Protein AF-A0A183AJS2-F1 (afdb_monomer)

pLDDT: mean 78.33, std 13.83, range [31.58, 95.94]

Secondary structure (DSSP, 8-state):
--EEE-TTT--EEEPPPTT--S-----HHHHHHTHHHHHHHHHHHHHT-THHHHHHHHHHHHHHHS-TT--SSTTPPPHHHHTSBPBSSPPPPS------------TT---GGGGGSPBPBHHHHHHTSHHHHHHHHHHHHHHHHTT-TTHHHHHHTTSPPBT---SBSSHHHHHHHHHHHHHHHHH---HHHHHHHHHHHHHHHHSPBTTS-PPPHHHHHHHHHHHHHHHHHS-TT-HHHHHHTTPPPHHHHHHHHHHHS---HHHHHHHHHHHHHHHHT--SHHHHHHHHHHHHHHHHTSS----TT-THHHHHHHHHHHH----SS----SSS-HHHHHHHHHHHHHHH-TTGGG-

Solvent-accessible surface area (backbone atoms only — not comparable to full-atom values): 21241 Å² total; per-residue (Å²): 106,36,66,46,74,38,78,92,74,61,46,37,17,51,47,74,55,96,85,61,92,70,90,65,88,81,43,60,65,61,50,39,51,40,46,56,59,29,31,53,59,45,43,59,64,37,76,76,36,70,69,48,49,59,49,52,52,52,52,53,49,47,47,66,67,64,48,87,85,60,63,95,46,90,84,60,88,54,54,66,42,33,64,39,59,36,34,60,50,81,81,78,75,89,86,65,97,69,94,69,97,67,95,68,83,72,90,81,69,76,52,70,53,60,85,78,37,51,42,43,20,58,50,40,45,49,40,51,23,81,88,38,23,64,63,48,50,50,49,45,54,51,42,39,69,68,65,40,97,53,32,61,58,50,56,55,51,66,54,84,30,47,46,57,75,41,80,35,82,37,70,67,59,46,54,52,52,54,50,51,48,56,54,45,44,77,69,44,84,52,40,65,54,37,41,49,54,41,64,44,49,40,55,53,65,68,46,41,20,70,78,74,55,54,69,48,51,69,60,46,46,56,55,49,52,53,52,51,53,49,60,73,68,58,81,65,74,58,56,69,65,28,61,76,65,74,46,57,51,68,70,60,41,47,55,52,37,66,59,61,47,80,66,42,74,68,56,54,66,46,48,56,56,57,56,55,53,51,50,77,60,33,83,45,70,70,49,34,61,62,46,46,56,54,48,49,44,45,49,61,70,63,36,76,88,72,52,89,87,40,83,58,46,63,53,51,52,52,48,46,71,70,70,68,67,79,74,92,59,94,71,94,61,101,62,78,54,62,68,59,55,48,52,49,51,50,51,53,30,40,70,78,35,66,72,70,75,80,120

Radius of gyration: 24.25 Å; Cα contacts (8 Å, |Δi|>4): 402; chains: 1; bounding box: 69×41×69 Å

Foldseek 3Di:
DQWDADLLPLAIARHDDPPDPDDDPDDLQNSLLCLVVVLVVVLVVCVVDVVVLVVVLVVLLCLQPVPPPDPVDNRDHGNVNQLAFHHHDDDDHPDDDDDDPDPDPDPPPPSPCVVVFTRAGNLLSQCQRPSNVVSLLVSLLVCLLVVGPCNLSSLCSLADGRNRQANAQDLVRLLVSLVSLLVSLVRDPAQVSNLSSLVSNQRSLQGAHPVSDRDDLVSVVVSLVSLLVVLVPDAQDCVVVCVVVVGDDNNLSSLVSSLSHDHDPVCLLCVLVSLLVSLVRHPDPQSLLVSVLSSLCSPLPSGDDDDLVDPSLVVSVVSCVVSVDDDPDFDDDPDDTSVVSSVVSVVVSCVVCVSNVPD

Sequence (359 aa):
MGVAWCSSTGHFYFDSLPTNPYTEQTTPWTVAHSSRQRCKLVESLIVQNEDRCTAVVRELRNLATTGDENPLIPGSATFADLLVPLLTSKPKPIDGPNNDNDLGTLESSDDVLILFGSPATVFQLLLSISSLRALLTDLILELVATSSSYSIQLLEQFKQPVGLTTMFNGQKAFAETAARLIELFQVVSEPSTQASILCILPDLASSPCTTNCALTDADRSILILKLIDLLNTIPTGTIDTVQQQQQSDPIACLIECLTSFSVDRDLALRLPDILFQLLDRCYTPDAYYAYLPLIARSVLIHGPAVSRQSTELPKLIRRLRTYFKFPQTPIKSSGDPVESTLVELLRVAFQFNRQLMNE

Structure (mmCIF, N/CA/C/O backbone):
data_AF-A0A183AJS2-F1
#
_entry.id   AF-A0A183AJS2-F1
#
loop_
_atom_site.group_PDB
_atom_site.id
_atom_site.type_symbol
_atom_site.label_atom_id
_atom_site.label_alt_id
_atom_site.label_comp_id
_atom_site.label_asym_id
_atom_site.label_entity_id
_atom_site.label_seq_id
_atom_site.pdbx_PDB_ins_code
_atom_site.Cartn_x
_atom_site.Cartn_y
_atom_site.Cartn_z
_atom_site.occupancy
_atom_site.B_iso_or_equiv
_atom_site.auth_seq_id
_atom_site.auth_comp_id
_atom_site.auth_asym_id
_atom_site.auth_atom_id
_atom_site.pdbx_PDB_model_num
ATOM 1 N N . MET A 1 1 ? 16.152 4.568 -23.821 1.00 70.25 1 MET A N 1
ATOM 2 C CA . MET A 1 1 ? 15.480 5.220 -22.672 1.00 70.25 1 MET A CA 1
ATOM 3 C C . MET A 1 1 ? 16.102 6.577 -22.306 1.00 70.25 1 MET A C 1
ATOM 5 O O . MET A 1 1 ? 15.412 7.398 -21.713 1.00 70.25 1 MET A O 1
ATOM 9 N N . GLY A 1 2 ? 17.369 6.852 -22.667 1.00 76.19 2 GLY A N 1
ATOM 10 C CA . GLY A 1 2 ? 18.066 8.078 -22.242 1.00 76.19 2 GLY A CA 1
ATOM 11 C C . GLY A 1 2 ? 18.314 8.095 -20.730 1.00 76.19 2 GLY A C 1
ATOM 12 O O . GLY A 1 2 ? 18.184 9.120 -20.084 1.00 76.19 2 GLY A O 1
ATOM 13 N N . VAL A 1 3 ? 18.563 6.926 -20.152 1.00 83.31 3 VAL A N 1
ATOM 14 C CA . VAL A 1 3 ? 18.966 6.763 -18.757 1.00 83.31 3 VAL A CA 1
ATOM 15 C C . VAL A 1 3 ? 20.381 6.212 -18.806 1.00 83.31 3 VAL A C 1
ATOM 17 O O . VAL A 1 3 ? 20.643 5.304 -19.600 1.00 83.31 3 VAL A O 1
ATOM 20 N N . ALA A 1 4 ? 21.272 6.778 -18.005 1.00 84.38 4 ALA A N 1
ATOM 21 C CA . ALA A 1 4 ? 22.663 6.367 -17.916 1.00 84.38 4 ALA A CA 1
ATOM 22 C C . ALA A 1 4 ? 23.001 6.005 -16.469 1.00 84.38 4 ALA A C 1
ATOM 24 O O . ALA A 1 4 ? 22.384 6.510 -15.533 1.00 84.38 4 ALA A O 1
ATOM 25 N N . TRP A 1 5 ? 23.969 5.111 -16.297 1.00 86.38 5 TRP A N 1
ATOM 26 C CA . TRP A 1 5 ? 24.446 4.672 -14.991 1.00 86.38 5 TRP A CA 1
ATOM 27 C C . TRP A 1 5 ? 25.819 5.270 -14.709 1.00 86.38 5 TRP A C 1
ATOM 29 O O . TRP A 1 5 ? 26.684 5.304 -15.589 1.00 86.38 5 TRP A O 1
ATOM 39 N N . CYS A 1 6 ? 26.018 5.759 -13.491 1.00 82.62 6 CYS A N 1
ATOM 40 C CA . CYS A 1 6 ? 27.283 6.321 -13.056 1.00 82.62 6 CYS A CA 1
ATOM 41 C C . CYS A 1 6 ? 28.064 5.296 -12.229 1.00 82.62 6 CYS A C 1
ATOM 43 O O . CYS A 1 6 ? 27.761 5.076 -11.061 1.00 82.62 6 CYS A O 1
ATOM 45 N N . SER A 1 7 ? 29.123 4.729 -12.807 1.00 79.62 7 SER A N 1
ATOM 46 C CA . SER A 1 7 ? 29.935 3.699 -12.145 1.00 79.62 7 SER A CA 1
ATOM 47 C C . SER A 1 7 ? 30.637 4.155 -10.867 1.00 79.62 7 SER A C 1
ATOM 49 O O . SER A 1 7 ? 30.931 3.327 -10.014 1.00 79.62 7 SER A O 1
ATOM 51 N N . SER A 1 8 ? 30.906 5.455 -10.714 1.00 75.94 8 SER A N 1
ATOM 52 C CA . SER A 1 8 ? 31.550 5.999 -9.513 1.00 75.94 8 SER A CA 1
ATOM 53 C C . SER A 1 8 ? 30.590 6.200 -8.344 1.00 75.94 8 SER A C 1
ATOM 55 O O . SER A 1 8 ? 31.046 6.329 -7.216 1.00 75.94 8 SER A O 1
ATOM 57 N N . THR A 1 9 ? 29.281 6.272 -8.602 1.00 75.25 9 THR A N 1
ATOM 58 C CA . THR A 1 9 ? 28.271 6.521 -7.557 1.00 75.25 9 THR A CA 1
ATOM 59 C C . THR A 1 9 ? 27.243 5.402 -7.427 1.00 75.25 9 THR A C 1
ATOM 61 O O . THR A 1 9 ? 26.511 5.384 -6.450 1.00 75.25 9 THR A O 1
ATOM 64 N N . GLY A 1 10 ? 27.162 4.480 -8.390 1.00 76.81 10 GLY A N 1
ATOM 65 C CA . GLY A 1 10 ? 26.143 3.426 -8.430 1.00 76.81 10 GLY A CA 1
ATOM 66 C C . GLY A 1 10 ? 24.747 3.919 -8.829 1.00 76.81 10 GLY A C 1
ATOM 67 O O . GLY A 1 10 ? 23.832 3.116 -8.962 1.00 76.81 10 GLY A O 1
ATOM 68 N N . HIS A 1 11 ? 24.562 5.221 -9.075 1.00 82.88 11 HIS A N 1
ATOM 69 C CA . HIS A 1 11 ? 23.246 5.790 -9.357 1.00 82.88 11 HIS A CA 1
ATOM 70 C C . HIS A 1 11 ? 22.954 5.917 -10.852 1.00 82.88 11 HIS A C 1
ATOM 72 O O . HIS A 1 11 ? 23.800 6.322 -11.662 1.00 82.88 11 HIS A O 1
ATOM 78 N N . PHE A 1 12 ? 21.704 5.628 -11.209 1.00 86.56 12 PHE A N 1
ATOM 79 C CA . PHE A 1 12 ? 21.157 5.987 -12.507 1.00 86.56 12 PHE A CA 1
ATOM 80 C C . PHE A 1 12 ? 20.693 7.447 -12.523 1.00 86.56 12 PHE A C 1
ATOM 82 O O . PHE A 1 12 ? 20.177 7.975 -11.538 1.00 86.56 12 PHE A O 1
ATOM 89 N N . TYR A 1 13 ? 20.840 8.092 -13.676 1.00 84.38 13 TYR A N 1
ATOM 90 C CA . TYR A 1 13 ? 20.390 9.459 -13.901 1.00 84.38 13 TYR A CA 1
ATOM 91 C C . TYR A 1 13 ? 19.742 9.613 -15.278 1.00 84.38 13 TYR A C 1
ATOM 93 O O . TYR A 1 13 ? 19.997 8.844 -16.214 1.00 84.38 13 TYR A O 1
ATOM 101 N N . PHE A 1 14 ? 18.889 10.624 -15.412 1.00 81.81 14 PHE A N 1
ATOM 102 C CA . PHE A 1 14 ? 18.318 11.002 -16.696 1.00 81.81 14 PHE A CA 1
ATOM 103 C C . PHE A 1 14 ? 19.381 11.663 -17.579 1.00 81.81 14 PHE A C 1
ATOM 105 O O . PHE A 1 14 ? 19.910 12.726 -17.266 1.00 81.81 14 PHE A O 1
ATOM 112 N N . ASP A 1 15 ? 19.653 11.041 -18.719 1.00 81.12 15 ASP A N 1
ATOM 113 C CA . ASP A 1 15 ? 20.529 11.554 -19.767 1.00 81.12 15 ASP A CA 1
ATOM 114 C C . ASP A 1 15 ? 19.705 12.166 -20.916 1.00 81.12 15 ASP A C 1
ATOM 116 O O . ASP A 1 15 ? 18.467 12.075 -20.964 1.00 81.12 15 ASP A O 1
ATOM 120 N N . SER A 1 16 ? 20.399 12.799 -21.858 1.00 73.81 16 SER A N 1
ATOM 121 C CA . SER A 1 16 ? 19.830 13.404 -23.056 1.00 73.81 16 SER A CA 1
ATOM 122 C C . SER A 1 16 ? 18.902 12.442 -23.811 1.00 73.81 16 SER A C 1
ATOM 124 O O . SER A 1 16 ? 19.186 11.261 -24.037 1.00 73.81 16 SER A O 1
ATOM 126 N N . LEU A 1 17 ? 17.727 12.954 -24.183 1.00 70.81 17 LEU A N 1
ATOM 127 C CA . LEU A 1 17 ? 16.798 12.236 -25.044 1.00 70.81 17 LEU A CA 1
ATOM 128 C C . LEU A 1 17 ? 17.301 12.322 -26.492 1.00 70.81 17 LEU A C 1
ATOM 130 O O . LEU A 1 17 ? 17.518 13.430 -26.981 1.00 70.81 17 LEU A O 1
ATOM 134 N N . PRO A 1 18 ? 17.399 11.199 -27.224 1.00 60.84 18 PRO A N 1
ATOM 135 C CA . P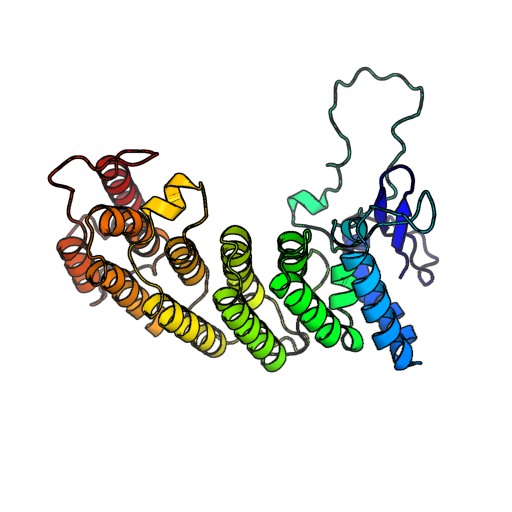RO A 1 18 ? 17.914 11.193 -28.596 1.00 60.84 18 PRO A CA 1
ATOM 136 C C . PRO A 1 18 ? 17.052 11.996 -29.586 1.00 60.84 18 PRO A C 1
ATOM 138 O O . PRO A 1 18 ? 17.491 12.287 -30.691 1.00 60.84 18 PRO A O 1
ATOM 141 N N . THR A 1 19 ? 15.823 12.356 -29.208 1.00 58.72 19 THR A N 1
ATOM 142 C CA . THR A 1 19 ? 14.857 13.068 -30.054 1.00 58.72 19 THR A CA 1
ATOM 143 C C . THR A 1 19 ? 14.826 14.583 -29.848 1.00 58.72 19 THR A C 1
ATOM 145 O O . THR A 1 19 ? 14.046 15.239 -30.532 1.00 58.72 19 THR A O 1
ATOM 148 N N . ASN A 1 20 ? 15.622 15.154 -28.934 1.00 55.25 20 ASN A N 1
ATOM 149 C CA . ASN A 1 20 ? 15.580 16.590 -28.633 1.00 55.25 20 ASN A CA 1
ATOM 150 C C . ASN A 1 20 ? 16.944 17.262 -28.906 1.00 55.25 20 ASN A C 1
ATOM 152 O O . ASN A 1 20 ? 17.790 17.306 -28.017 1.00 55.25 20 ASN A O 1
ATOM 156 N N . PRO A 1 21 ? 17.186 17.776 -30.130 1.00 47.75 21 PRO A N 1
ATOM 157 C CA . PRO A 1 21 ? 18.444 18.437 -30.488 1.00 47.75 21 PRO A CA 1
ATOM 158 C C . PRO A 1 21 ? 18.523 19.910 -30.041 1.00 47.75 21 PRO A C 1
ATOM 160 O O . PRO A 1 21 ? 19.535 20.560 -30.293 1.00 47.75 21 PRO A O 1
ATOM 163 N N . TYR A 1 22 ? 17.478 20.457 -29.406 1.00 44.91 22 TYR A N 1
ATOM 164 C CA . TYR A 1 22 ? 17.418 21.867 -29.018 1.00 44.91 22 TYR A CA 1
ATOM 165 C C . TYR A 1 22 ? 17.729 22.082 -27.534 1.00 44.91 22 TYR A C 1
ATOM 167 O O . TYR A 1 22 ? 17.102 21.511 -26.644 1.00 44.91 22 TYR A O 1
ATOM 175 N N . THR A 1 23 ? 18.710 22.952 -27.305 1.00 48.72 23 THR A N 1
ATOM 176 C CA . THR A 1 23 ? 19.157 23.510 -26.027 1.00 48.72 23 THR A CA 1
ATOM 177 C C . THR A 1 23 ? 18.104 24.453 -25.436 1.00 48.72 23 THR A C 1
ATOM 179 O O . THR A 1 23 ? 18.266 25.672 -25.470 1.00 48.72 23 THR A O 1
ATOM 182 N N . GLU A 1 24 ? 17.007 23.920 -24.908 1.00 51.06 24 GLU A N 1
ATOM 183 C CA . GLU A 1 24 ? 16.254 24.638 -23.873 1.00 51.06 24 GLU A CA 1
ATOM 184 C C . GLU A 1 24 ? 16.968 24.459 -22.527 1.00 51.06 24 GLU A C 1
ATOM 186 O O . GLU A 1 24 ? 17.633 23.447 -22.301 1.00 51.06 24 GLU A O 1
ATOM 191 N N . GLN A 1 25 ? 16.865 25.447 -21.631 1.00 56.97 25 GLN A N 1
ATOM 192 C CA . GLN A 1 25 ? 17.349 25.299 -20.257 1.00 56.97 25 GLN A CA 1
ATOM 193 C C . GLN A 1 25 ? 16.604 24.134 -19.596 1.00 56.97 25 GLN A C 1
ATOM 195 O O . GLN A 1 25 ? 15.444 24.255 -19.204 1.00 56.97 25 GLN A O 1
ATOM 200 N N . THR A 1 26 ? 17.271 22.988 -19.494 1.00 65.69 26 THR A N 1
ATOM 201 C CA . THR A 1 26 ? 16.729 21.788 -18.862 1.00 65.69 26 THR A CA 1
ATOM 202 C C . THR A 1 26 ? 16.625 22.026 -17.363 1.00 65.69 26 THR A C 1
ATOM 204 O O . THR A 1 26 ? 17.633 22.063 -16.660 1.00 65.69 26 THR A O 1
ATOM 207 N N . THR A 1 27 ? 15.404 22.200 -16.867 1.00 73.62 27 THR A N 1
ATOM 208 C CA . THR A 1 27 ? 15.124 22.224 -15.426 1.00 73.62 27 THR A CA 1
ATOM 209 C C . THR A 1 27 ? 14.923 20.795 -14.908 1.00 73.62 27 THR A C 1
ATOM 211 O O . THR A 1 27 ? 14.443 19.945 -15.670 1.00 73.62 27 THR A O 1
ATOM 214 N N . PRO A 1 28 ? 15.190 20.510 -13.620 1.00 71.06 28 PRO A N 1
ATOM 215 C CA . PRO A 1 28 ? 14.925 19.194 -13.023 1.00 71.06 28 PRO A CA 1
ATOM 216 C C . PRO A 1 28 ? 13.492 18.698 -13.278 1.00 71.06 28 PRO A C 1
ATOM 218 O O . PRO A 1 28 ? 13.276 17.545 -13.646 1.00 71.06 28 PRO A O 1
ATOM 221 N N . TRP A 1 29 ? 12.512 19.606 -13.223 1.00 72.62 29 TRP A N 1
ATOM 222 C CA . TRP A 1 29 ? 11.112 19.329 -13.551 1.00 72.62 29 TRP A CA 1
ATOM 223 C C . TRP A 1 29 ? 10.910 18.875 -14.995 1.00 72.62 29 TRP A C 1
ATOM 225 O O . TRP A 1 29 ? 10.273 17.851 -15.234 1.00 72.62 29 TRP A O 1
ATOM 235 N N . THR A 1 30 ? 11.468 19.595 -15.974 1.00 76.44 30 THR A N 1
ATOM 236 C CA . THR A 1 30 ? 11.369 19.184 -17.388 1.00 76.44 30 THR A CA 1
ATOM 237 C C . THR A 1 30 ? 12.002 17.814 -17.629 1.00 76.44 30 THR A C 1
ATOM 239 O O . THR A 1 30 ? 11.477 17.018 -18.410 1.00 76.44 30 THR A O 1
ATOM 242 N N . VAL A 1 31 ? 13.078 17.497 -16.904 1.00 73.88 31 VAL A N 1
ATOM 243 C CA . VAL A 1 31 ? 13.749 16.199 -16.974 1.00 73.88 31 VAL A CA 1
ATOM 244 C C . VAL A 1 31 ? 12.869 15.096 -16.379 1.00 73.88 31 VAL A C 1
ATOM 246 O O . VAL A 1 31 ? 12.615 14.107 -17.067 1.00 73.88 31 VAL A O 1
ATOM 249 N N . ALA A 1 32 ? 12.307 15.266 -15.182 1.00 70.56 32 ALA A N 1
ATOM 250 C CA . ALA A 1 32 ? 11.413 14.266 -14.591 1.00 70.56 32 ALA A CA 1
ATOM 251 C C . ALA A 1 32 ? 10.116 14.070 -15.394 1.00 70.56 32 ALA A C 1
ATOM 253 O O . ALA A 1 32 ? 9.685 12.937 -15.622 1.00 70.56 32 ALA A O 1
ATOM 254 N N . HIS A 1 33 ? 9.524 15.145 -15.924 1.00 74.75 33 HIS A N 1
ATOM 255 C CA . HIS A 1 33 ? 8.327 15.062 -16.769 1.00 74.75 33 HIS A CA 1
ATOM 256 C C . HIS A 1 33 ? 8.583 14.414 -18.141 1.00 74.75 33 HIS A C 1
ATOM 258 O O . HIS A 1 33 ? 7.639 13.972 -18.804 1.00 74.75 33 HIS A O 1
ATOM 264 N N . SER A 1 34 ? 9.847 14.267 -18.554 1.00 79.19 34 SER A N 1
ATOM 265 C CA . SER A 1 34 ? 10.209 13.526 -19.768 1.00 79.19 34 SER A CA 1
ATOM 266 C C . SER A 1 34 ? 10.043 12.002 -19.633 1.00 79.19 34 SER A C 1
ATOM 268 O O . SER A 1 34 ? 10.025 11.292 -20.643 1.00 79.19 34 SER A O 1
ATOM 270 N N . SER A 1 35 ? 9.842 11.484 -18.414 1.00 79.69 35 SER A N 1
ATOM 271 C CA . SER A 1 35 ? 9.659 10.054 -18.113 1.00 79.69 35 SER A CA 1
ATOM 272 C C . SER A 1 35 ? 8.624 9.376 -19.012 1.00 79.69 35 SER A C 1
ATOM 274 O O . SER A 1 35 ? 8.886 8.322 -19.587 1.00 79.69 35 SER A O 1
ATOM 276 N N . ARG A 1 36 ? 7.479 10.027 -19.258 1.00 79.50 36 ARG A N 1
ATOM 277 C CA . ARG A 1 36 ? 6.433 9.484 -20.140 1.00 79.50 36 ARG A CA 1
ATOM 278 C C . ARG A 1 36 ? 6.906 9.301 -21.586 1.00 79.50 36 ARG A C 1
ATOM 280 O O . ARG A 1 36 ? 6.541 8.320 -22.231 1.00 79.50 36 ARG A O 1
ATOM 287 N N . GLN A 1 37 ? 7.693 10.238 -22.114 1.00 80.75 37 GLN A N 1
ATOM 288 C CA . GLN A 1 37 ? 8.255 10.123 -23.465 1.00 80.75 37 GLN A CA 1
ATOM 289 C C . GLN A 1 37 ? 9.272 8.980 -23.529 1.00 80.75 37 GLN A C 1
ATOM 291 O O . GLN A 1 37 ? 9.270 8.202 -24.482 1.00 80.75 37 GLN A O 1
ATOM 296 N N . ARG A 1 38 ? 10.086 8.824 -22.478 1.00 83.81 38 ARG A N 1
ATOM 297 C CA . ARG A 1 38 ? 11.061 7.734 -22.350 1.00 83.81 38 ARG A CA 1
ATOM 298 C C . ARG A 1 38 ? 10.384 6.365 -22.322 1.00 83.81 38 ARG A C 1
ATOM 300 O O . ARG A 1 38 ? 10.825 5.482 -23.053 1.00 83.81 38 ARG A O 1
ATOM 307 N N . CYS A 1 39 ? 9.292 6.211 -21.567 1.00 82.12 39 CYS A N 1
ATOM 308 C CA . CYS A 1 39 ? 8.490 4.983 -21.558 1.00 82.12 39 CYS A CA 1
ATOM 309 C C . CYS A 1 39 ? 7.954 4.653 -22.958 1.00 82.12 39 CYS A C 1
ATOM 311 O O . CYS A 1 39 ? 8.135 3.531 -23.417 1.00 82.12 39 CYS A O 1
ATOM 313 N N . LYS A 1 40 ? 7.393 5.635 -23.684 1.00 82.44 40 LYS A N 1
ATOM 314 C CA . LYS A 1 40 ? 6.886 5.433 -25.058 1.00 82.44 40 LYS A CA 1
ATOM 315 C C . LYS A 1 40 ? 7.966 4.976 -26.046 1.00 82.44 40 LYS A C 1
ATOM 317 O O . LYS A 1 40 ? 7.690 4.156 -26.916 1.00 82.44 40 LYS A O 1
ATOM 322 N N . LEU A 1 41 ? 9.190 5.498 -25.924 1.00 81.50 41 LEU A N 1
ATOM 323 C CA . LEU A 1 41 ? 10.320 5.081 -26.766 1.00 81.50 41 LEU A CA 1
ATOM 324 C C . LEU A 1 41 ? 10.746 3.634 -26.501 1.00 81.50 41 LEU A C 1
ATOM 326 O O . LEU A 1 41 ? 11.203 2.951 -27.408 1.00 81.50 41 LEU A O 1
ATOM 330 N N . VAL A 1 42 ? 10.647 3.171 -25.256 1.00 81.62 42 VAL A N 1
ATOM 331 C CA . VAL A 1 42 ? 10.979 1.782 -24.915 1.00 81.62 42 VAL A CA 1
ATOM 332 C C . VAL A 1 42 ? 9.837 0.853 -25.309 1.00 81.62 42 VAL A C 1
ATOM 334 O O . VAL A 1 42 ? 10.081 -0.203 -25.882 1.00 81.62 42 VAL A O 1
ATOM 337 N N . GLU A 1 43 ? 8.596 1.279 -25.093 1.00 82.88 43 GLU A N 1
ATOM 338 C CA . GLU A 1 43 ? 7.400 0.564 -25.531 1.00 82.88 43 GLU A CA 1
ATOM 339 C C . GLU A 1 43 ? 7.428 0.288 -27.040 1.00 82.88 43 GLU A C 1
ATOM 341 O O . GLU A 1 43 ? 7.219 -0.850 -27.449 1.00 82.88 43 GLU A O 1
ATOM 346 N N . SER A 1 44 ? 7.798 1.268 -27.874 1.00 81.31 44 SER A N 1
ATOM 347 C CA . SER A 1 44 ? 7.903 1.057 -29.325 1.00 81.31 44 SER A CA 1
ATOM 348 C C . SER A 1 44 ? 8.978 0.037 -29.725 1.00 81.31 44 SER A C 1
ATOM 350 O O . SER A 1 44 ? 8.792 -0.681 -30.705 1.00 81.31 44 SER A O 1
ATOM 352 N N . LEU A 1 45 ? 10.073 -0.078 -28.967 1.00 79.38 45 LEU A N 1
ATOM 353 C CA . LEU A 1 45 ? 11.137 -1.065 -29.205 1.00 79.38 45 LEU A CA 1
ATOM 354 C C . LEU A 1 45 ? 10.761 -2.477 -28.743 1.00 79.38 45 LEU A C 1
ATOM 356 O O . LEU A 1 45 ? 11.266 -3.460 -29.293 1.00 79.38 45 LEU A O 1
ATOM 360 N N . ILE A 1 46 ? 9.923 -2.573 -27.713 1.00 79.06 46 ILE A N 1
ATOM 361 C CA . ILE A 1 46 ? 9.467 -3.839 -27.135 1.00 79.06 46 ILE A CA 1
ATOM 362 C C . ILE A 1 46 ? 8.300 -4.410 -27.942 1.00 79.06 46 ILE A C 1
ATOM 364 O O . ILE A 1 46 ? 8.318 -5.588 -28.271 1.00 79.06 46 ILE A O 1
ATOM 368 N N . VAL A 1 47 ? 7.328 -3.584 -28.341 1.00 76.56 47 VAL A N 1
ATOM 369 C CA . VAL A 1 47 ? 6.170 -4.020 -29.150 1.00 76.56 47 VAL A CA 1
ATOM 370 C C . VAL A 1 47 ? 6.596 -4.597 -30.505 1.00 76.56 47 VAL A C 1
ATOM 372 O O . VAL A 1 47 ? 5.908 -5.439 -31.068 1.00 76.56 47 VAL A O 1
ATOM 375 N N . GLN A 1 48 ? 7.760 -4.201 -31.023 1.00 73.62 48 GLN A N 1
ATOM 376 C CA . GLN A 1 48 ? 8.316 -4.764 -32.256 1.00 73.62 48 GLN A CA 1
ATOM 377 C C . GLN A 1 48 ? 8.797 -6.221 -32.116 1.00 73.62 48 GLN A C 1
ATOM 379 O O . GLN A 1 48 ? 9.098 -6.843 -33.133 1.00 73.62 48 GLN A O 1
ATOM 384 N N . ASN A 1 49 ? 8.919 -6.764 -30.897 1.00 74.62 49 ASN A N 1
ATOM 385 C CA . ASN A 1 49 ? 9.395 -8.126 -30.658 1.00 74.62 49 ASN A CA 1
ATOM 386 C C . ASN A 1 49 ? 8.913 -8.655 -29.289 1.00 74.62 49 ASN A C 1
ATOM 388 O O . ASN A 1 49 ? 9.507 -8.337 -28.258 1.00 74.62 49 ASN A O 1
ATOM 392 N N . GLU A 1 50 ? 7.861 -9.479 -29.288 1.00 70.19 50 GLU A N 1
ATOM 393 C CA . GLU A 1 50 ? 7.228 -10.013 -28.068 1.00 70.19 50 GLU A CA 1
ATOM 394 C C . GLU A 1 50 ? 8.187 -10.823 -27.174 1.00 70.19 50 GLU A C 1
ATOM 396 O O . GLU A 1 50 ? 8.091 -10.739 -25.946 1.00 70.19 50 GLU A O 1
ATOM 401 N N . ASP A 1 51 ? 9.187 -11.502 -27.751 1.00 81.94 51 ASP A N 1
ATOM 402 C CA . ASP A 1 51 ? 10.200 -12.258 -26.995 1.00 81.94 51 ASP A CA 1
ATOM 403 C C . ASP A 1 51 ? 11.073 -11.352 -26.109 1.00 81.94 51 ASP A C 1
ATOM 405 O O . ASP A 1 51 ? 11.718 -11.805 -25.160 1.00 81.94 51 ASP A O 1
ATOM 409 N N . ARG A 1 52 ? 11.095 -10.039 -26.375 1.00 83.75 52 ARG A N 1
ATOM 410 C CA . ARG A 1 52 ? 11.849 -9.087 -25.551 1.00 83.75 52 ARG A CA 1
ATOM 411 C C . ARG A 1 52 ? 11.212 -8.866 -24.187 1.00 83.75 52 ARG A C 1
ATOM 413 O O . ARG A 1 52 ? 11.952 -8.657 -23.230 1.00 83.75 52 ARG A O 1
ATOM 420 N N . CYS A 1 53 ? 9.884 -8.927 -24.068 1.00 85.31 53 CYS A N 1
ATOM 421 C CA . CYS A 1 53 ? 9.213 -8.776 -22.774 1.00 85.31 53 CYS A CA 1
ATOM 422 C C . CYS A 1 53 ? 9.649 -9.874 -21.801 1.00 85.31 53 CYS A C 1
ATOM 424 O O . CYS A 1 53 ? 10.070 -9.599 -20.678 1.00 85.31 53 CYS A O 1
ATOM 426 N N . THR A 1 54 ? 9.578 -11.124 -22.258 1.00 87.50 54 THR A N 1
ATOM 427 C CA . THR A 1 54 ? 9.928 -12.301 -21.458 1.00 87.50 54 THR A CA 1
ATOM 428 C C . THR A 1 54 ? 11.424 -12.344 -21.165 1.00 87.50 54 THR A C 1
ATOM 430 O O . THR A 1 54 ? 11.814 -12.647 -20.037 1.00 87.50 54 THR A O 1
ATOM 433 N N . ALA A 1 55 ? 12.268 -11.967 -22.132 1.00 89.50 55 ALA A N 1
ATOM 434 C CA . ALA A 1 55 ? 13.704 -11.846 -21.922 1.00 89.50 55 ALA A CA 1
ATOM 435 C C . ALA A 1 55 ? 14.038 -10.823 -20.826 1.00 89.50 55 ALA A C 1
ATOM 437 O O . ALA A 1 55 ? 14.777 -11.164 -19.909 1.00 89.50 55 ALA A O 1
ATOM 438 N N . VAL A 1 56 ? 13.459 -9.616 -20.870 1.00 90.00 56 VAL A N 1
ATOM 439 C CA . VAL A 1 56 ? 13.694 -8.570 -19.857 1.00 90.00 56 VAL A CA 1
ATOM 440 C C . VAL A 1 56 ? 13.287 -9.043 -18.462 1.00 90.00 56 VAL A C 1
ATOM 442 O O . VAL A 1 56 ? 14.063 -8.906 -17.522 1.00 90.00 56 VAL A O 1
ATOM 445 N N . VAL A 1 57 ? 12.100 -9.636 -18.321 1.00 92.62 57 VAL A N 1
ATOM 446 C CA . VAL A 1 57 ? 11.600 -10.126 -17.023 1.00 92.62 57 VAL A CA 1
ATOM 447 C C . VAL A 1 57 ? 12.491 -11.239 -16.474 1.00 92.62 57 VAL A C 1
ATOM 449 O O . VAL A 1 57 ? 12.792 -11.255 -15.284 1.00 92.62 57 VAL A O 1
ATOM 452 N N . ARG A 1 58 ? 12.966 -12.141 -17.339 1.00 91.81 58 ARG A N 1
ATOM 453 C CA . ARG A 1 58 ? 13.902 -13.204 -16.959 1.00 91.81 58 ARG A CA 1
ATOM 454 C C . ARG A 1 58 ? 15.247 -12.647 -16.494 1.00 91.81 58 ARG A C 1
ATOM 456 O O . ARG A 1 58 ? 15.749 -13.107 -15.476 1.00 91.81 58 ARG A O 1
ATOM 463 N N . GLU A 1 59 ? 15.809 -11.661 -17.191 1.00 90.06 59 GLU A N 1
ATOM 464 C CA . GLU A 1 59 ? 17.058 -11.019 -16.758 1.00 90.06 59 GLU A CA 1
ATOM 465 C C . GLU A 1 59 ? 16.882 -10.292 -15.419 1.00 90.06 59 GLU A C 1
ATOM 467 O O . GLU A 1 59 ? 17.710 -10.446 -14.528 1.00 90.06 59 GLU A O 1
ATOM 472 N N . LEU A 1 60 ? 15.772 -9.570 -15.225 1.00 92.75 60 LEU A N 1
ATOM 473 C CA . LEU A 1 60 ? 15.464 -8.924 -13.944 1.00 92.75 60 LEU A CA 1
ATOM 474 C C . LEU A 1 60 ? 15.308 -9.942 -12.810 1.00 92.75 60 LEU A C 1
ATOM 476 O O . LEU A 1 60 ? 15.822 -9.717 -11.718 1.00 92.75 60 LEU A O 1
ATOM 480 N N . ARG A 1 61 ? 14.648 -11.078 -13.068 1.00 92.81 61 ARG A N 1
ATOM 481 C CA . ARG A 1 61 ? 14.536 -12.169 -12.092 1.00 92.81 61 ARG A CA 1
ATOM 482 C C . ARG A 1 61 ? 15.906 -12.749 -11.747 1.00 92.81 61 ARG A C 1
ATOM 484 O O . ARG A 1 61 ? 16.182 -12.973 -10.572 1.00 92.81 61 ARG A O 1
ATOM 491 N N . ASN A 1 62 ? 16.761 -12.971 -12.745 1.00 89.88 62 ASN A N 1
ATOM 492 C CA . ASN A 1 62 ? 18.120 -13.457 -12.518 1.00 89.88 62 ASN A CA 1
ATOM 493 C C . ASN A 1 62 ? 18.894 -12.468 -11.641 1.00 89.88 62 ASN A C 1
ATOM 495 O O . ASN A 1 62 ? 19.374 -12.866 -10.589 1.00 89.88 62 ASN A O 1
ATOM 499 N N . LEU A 1 63 ? 18.905 -11.179 -11.998 1.00 88.38 63 LEU A N 1
ATOM 500 C CA . LEU A 1 63 ? 19.573 -10.129 -11.220 1.00 88.38 63 LEU A CA 1
ATOM 501 C C . LEU A 1 63 ? 19.079 -10.062 -9.767 1.00 88.38 63 LEU A C 1
ATOM 503 O O . LEU A 1 63 ? 19.887 -9.908 -8.856 1.00 88.38 63 LEU A O 1
ATOM 507 N N . ALA A 1 64 ? 17.772 -10.212 -9.539 1.00 89.00 64 ALA A N 1
ATOM 508 C CA . ALA A 1 64 ? 17.190 -10.193 -8.198 1.00 89.00 64 ALA A CA 1
ATOM 509 C C . ALA A 1 64 ? 17.536 -11.431 -7.351 1.00 89.00 64 ALA A C 1
ATOM 511 O O . ALA A 1 64 ? 17.492 -11.360 -6.125 1.00 89.00 64 ALA A O 1
ATOM 512 N N . THR A 1 65 ? 17.837 -12.570 -7.984 1.00 86.12 65 THR A N 1
ATOM 513 C CA . THR A 1 65 ? 18.025 -13.866 -7.303 1.00 86.12 65 THR A CA 1
ATOM 514 C C . THR A 1 65 ? 19.482 -14.286 -7.173 1.00 86.12 65 THR A C 1
ATOM 516 O O . THR A 1 65 ? 19.819 -14.989 -6.226 1.00 86.12 65 THR A O 1
ATOM 519 N N . THR A 1 66 ? 20.365 -13.857 -8.078 1.00 77.19 66 THR A N 1
ATOM 520 C CA . THR A 1 66 ? 21.790 -14.214 -8.023 1.00 77.19 66 THR A CA 1
ATOM 521 C C . THR A 1 66 ? 22.577 -13.453 -6.956 1.00 77.19 66 THR A C 1
ATOM 523 O O . THR A 1 66 ? 23.712 -13.834 -6.683 1.00 77.19 66 THR A O 1
ATOM 526 N N . GLY A 1 67 ? 21.981 -12.431 -6.329 1.00 60.09 67 GLY A N 1
ATOM 527 C CA . GLY A 1 67 ? 22.623 -11.595 -5.312 1.00 60.09 67 GLY A CA 1
ATOM 528 C C . GLY A 1 67 ? 23.821 -10.796 -5.845 1.00 60.09 67 GLY A C 1
ATOM 529 O O . GLY A 1 67 ? 24.361 -11.073 -6.916 1.00 60.09 67 GLY A O 1
ATOM 530 N N . ASP A 1 68 ? 24.285 -9.818 -5.068 1.00 57.38 68 ASP A N 1
ATOM 531 C CA . ASP A 1 68 ? 25.516 -9.055 -5.351 1.00 57.38 68 ASP A CA 1
ATOM 532 C C . ASP A 1 68 ? 26.804 -9.898 -5.197 1.00 57.38 68 ASP A C 1
ATOM 534 O O . ASP A 1 68 ? 27.915 -9.381 -5.303 1.00 57.38 68 ASP A O 1
ATOM 538 N N . GLU A 1 69 ? 26.685 -11.208 -4.943 1.00 50.72 69 GLU A N 1
ATOM 539 C CA . GLU A 1 69 ? 27.811 -12.092 -4.618 1.00 50.72 69 GLU A CA 1
ATOM 540 C C . GLU A 1 69 ? 28.732 -12.393 -5.808 1.00 50.72 69 GLU A C 1
ATOM 542 O O . GLU A 1 69 ? 29.849 -12.866 -5.617 1.00 50.72 69 GLU A O 1
ATOM 547 N N . ASN A 1 70 ? 28.309 -12.078 -7.033 1.00 47.62 70 ASN A N 1
ATOM 548 C CA . ASN A 1 70 ? 29.176 -12.040 -8.205 1.00 47.62 70 ASN A CA 1
ATOM 549 C C . ASN A 1 70 ? 28.613 -11.035 -9.213 1.00 47.62 70 ASN A C 1
ATOM 551 O O . ASN A 1 70 ? 27.792 -11.426 -10.050 1.00 47.62 70 ASN A O 1
ATOM 555 N N . PRO A 1 71 ? 29.042 -9.758 -9.205 1.00 53.84 71 PRO A N 1
ATOM 556 C CA . PRO A 1 71 ? 28.805 -8.921 -10.366 1.00 53.84 71 PRO A CA 1
ATOM 557 C C . PRO A 1 71 ? 29.467 -9.636 -11.548 1.00 53.84 71 PRO A C 1
ATOM 559 O O . PRO A 1 71 ? 30.691 -9.753 -11.608 1.00 53.84 71 PRO A O 1
ATOM 562 N N . LEU A 1 72 ? 28.654 -10.157 -12.476 1.00 51.06 72 LEU A N 1
ATOM 563 C CA . LEU A 1 72 ? 29.112 -10.839 -13.697 1.00 51.06 72 LEU A CA 1
ATOM 564 C C . LEU A 1 72 ? 30.159 -9.998 -14.452 1.00 51.06 72 LEU A C 1
ATOM 566 O O . LEU A 1 72 ? 30.939 -10.535 -15.238 1.00 51.06 72 LEU A O 1
ATOM 570 N N . ILE A 1 73 ? 30.176 -8.683 -14.198 1.00 57.00 73 ILE A N 1
ATOM 571 C CA . ILE A 1 73 ? 31.141 -7.710 -14.687 1.00 57.00 73 ILE A CA 1
ATOM 572 C C . ILE A 1 73 ? 31.465 -6.728 -13.537 1.00 57.00 73 ILE A C 1
ATOM 574 O O . ILE A 1 73 ? 30.563 -6.042 -13.060 1.00 57.00 73 ILE A O 1
ATOM 578 N N . PRO A 1 74 ? 32.728 -6.594 -13.090 1.00 57.06 74 PRO A N 1
ATOM 579 C CA . PRO A 1 74 ? 33.117 -5.549 -12.144 1.00 57.06 74 PRO A CA 1
ATOM 580 C C . PRO A 1 74 ? 32.731 -4.167 -12.688 1.00 57.06 74 PRO A C 1
ATOM 582 O O . PRO A 1 74 ? 33.135 -3.801 -13.792 1.00 57.06 74 PRO A O 1
ATOM 585 N N . GLY A 1 75 ? 31.943 -3.406 -11.926 1.00 65.06 75 GLY A N 1
ATOM 586 C CA . GLY A 1 75 ? 31.415 -2.117 -12.378 1.00 65.06 75 GLY A CA 1
ATOM 587 C C . GLY A 1 75 ? 30.188 -2.223 -13.292 1.00 65.06 75 GLY A C 1
ATOM 588 O O . GLY A 1 75 ? 30.045 -1.397 -14.187 1.00 65.06 75 GLY A O 1
ATOM 589 N N . SER A 1 76 ? 29.316 -3.216 -13.097 1.00 72.12 76 SER A N 1
ATOM 590 C CA . SER A 1 76 ? 27.953 -3.224 -13.647 1.00 72.12 76 SER A CA 1
ATOM 591 C C . SER A 1 76 ? 26.918 -2.796 -12.608 1.00 72.12 76 SER A C 1
ATOM 593 O O . SER A 1 76 ? 27.124 -3.004 -11.415 1.00 72.12 76 SER A O 1
ATOM 595 N N . ALA A 1 77 ? 25.785 -2.271 -13.077 1.00 77.12 77 ALA A N 1
ATOM 596 C CA . ALA A 1 77 ? 24.645 -1.967 -12.220 1.00 77.12 77 ALA A CA 1
ATOM 597 C C . ALA A 1 77 ? 24.067 -3.236 -11.568 1.00 77.12 77 ALA A C 1
ATOM 599 O O . ALA A 1 77 ? 23.992 -4.291 -12.206 1.00 77.12 77 ALA A O 1
ATOM 600 N N . THR A 1 78 ? 23.639 -3.107 -10.318 1.00 85.44 78 THR A N 1
ATOM 601 C CA . THR A 1 78 ? 22.996 -4.166 -9.530 1.00 85.44 78 THR A CA 1
ATOM 602 C C . THR A 1 78 ? 21.474 -4.119 -9.670 1.00 85.44 78 THR A C 1
ATOM 604 O O . THR A 1 78 ? 20.906 -3.176 -10.233 1.00 85.44 78 THR A O 1
ATOM 607 N N . PHE A 1 79 ? 20.775 -5.128 -9.136 1.00 89.38 79 PHE A N 1
ATOM 608 C CA . PHE A 1 79 ? 19.315 -5.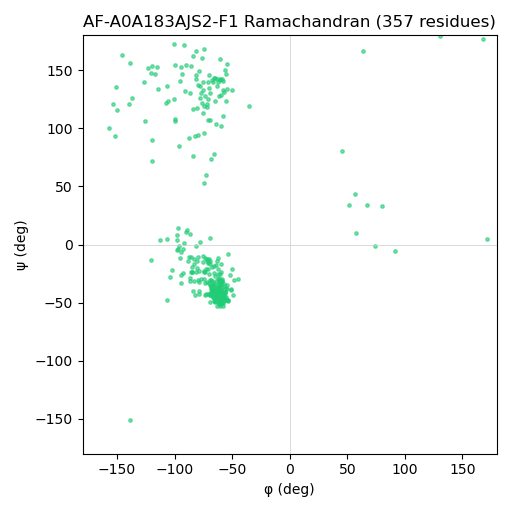060 -9.040 1.00 89.38 79 PHE A CA 1
ATOM 609 C C . PHE A 1 79 ? 18.859 -3.929 -8.107 1.00 89.38 79 PHE A C 1
ATOM 611 O O . PHE A 1 79 ? 17.868 -3.263 -8.399 1.00 89.38 79 PHE A O 1
ATOM 618 N N . ALA A 1 80 ? 19.607 -3.667 -7.029 1.00 88.38 80 ALA A N 1
ATOM 619 C CA . ALA A 1 80 ? 19.311 -2.592 -6.087 1.00 88.38 80 ALA A CA 1
ATOM 620 C C . ALA A 1 80 ? 19.328 -1.218 -6.771 1.00 88.38 80 ALA A C 1
ATOM 622 O O . ALA A 1 80 ? 18.414 -0.422 -6.559 1.00 88.38 80 ALA A O 1
ATOM 623 N N . ASP A 1 81 ? 20.298 -0.976 -7.659 1.00 87.75 81 ASP A N 1
ATOM 624 C CA . ASP A 1 81 ? 20.436 0.293 -8.386 1.00 87.75 81 ASP A CA 1
ATOM 625 C C . ASP A 1 81 ? 19.181 0.627 -9.213 1.00 87.75 81 ASP A C 1
ATOM 627 O O . ASP A 1 81 ? 18.843 1.796 -9.402 1.00 87.75 81 ASP A O 1
ATOM 631 N N . LEU A 1 82 ? 18.452 -0.391 -9.690 1.00 91.00 82 LEU A N 1
ATOM 632 C CA . LEU A 1 82 ? 17.219 -0.218 -10.469 1.00 91.00 82 LEU A CA 1
ATOM 633 C C . LEU A 1 82 ? 16.024 0.247 -9.624 1.00 91.00 82 LEU A C 1
ATOM 635 O O . LEU A 1 82 ? 15.063 0.779 -10.189 1.00 91.00 82 LEU A O 1
ATOM 639 N N . LEU A 1 83 ? 16.076 0.027 -8.308 1.00 91.31 83 LEU A N 1
ATOM 640 C CA . LEU A 1 83 ? 15.005 0.314 -7.348 1.00 91.31 83 LEU A CA 1
ATOM 641 C C . LEU A 1 83 ? 15.185 1.664 -6.637 1.00 91.31 83 LEU A C 1
ATOM 643 O O . LEU A 1 83 ? 14.317 2.063 -5.861 1.00 91.31 83 LEU A O 1
ATOM 647 N N . VAL A 1 84 ? 16.291 2.365 -6.900 1.00 87.88 84 VAL A N 1
ATOM 648 C CA . VAL A 1 84 ? 16.607 3.680 -6.328 1.00 87.88 84 VAL A CA 1
ATOM 649 C C . VAL A 1 84 ? 16.121 4.799 -7.267 1.00 87.88 84 VAL A C 1
ATOM 651 O O . VAL A 1 84 ? 16.123 4.615 -8.491 1.00 87.88 84 VAL A O 1
ATOM 654 N N . PRO A 1 85 ? 15.681 5.958 -6.736 1.00 87.56 85 PRO A N 1
ATOM 655 C CA . PRO A 1 85 ? 15.213 7.075 -7.556 1.00 87.56 85 PRO A CA 1
ATOM 656 C C . PRO A 1 85 ? 16.273 7.576 -8.540 1.00 87.56 85 PRO A C 1
ATOM 658 O O . PRO A 1 85 ? 17.457 7.665 -8.209 1.00 87.56 85 PRO A O 1
ATOM 661 N N . LEU A 1 86 ? 15.836 7.928 -9.751 1.00 86.25 86 LEU A N 1
ATOM 662 C CA . LEU A 1 86 ? 16.705 8.510 -10.770 1.00 86.25 86 LEU A CA 1
ATOM 663 C C . LEU A 1 86 ? 17.120 9.929 -10.398 1.00 86.25 86 LEU A C 1
ATOM 665 O O . LEU A 1 86 ? 16.275 10.764 -10.082 1.00 86.25 86 LEU A O 1
ATOM 669 N N . LEU A 1 87 ? 18.406 10.230 -10.564 1.00 82.62 87 LEU A N 1
ATOM 670 C CA . LEU A 1 87 ? 18.890 11.602 -10.475 1.00 82.62 87 LEU A CA 1
ATOM 671 C C . LEU A 1 87 ? 18.506 12.382 -11.739 1.00 82.62 87 LEU A C 1
ATOM 673 O O . LEU A 1 87 ? 18.603 11.886 -12.867 1.00 82.62 87 LEU A O 1
ATOM 677 N N . THR A 1 88 ? 18.107 13.637 -11.577 1.00 76.56 88 THR A N 1
ATOM 678 C CA . THR A 1 88 ? 17.803 14.542 -12.698 1.00 76.56 88 THR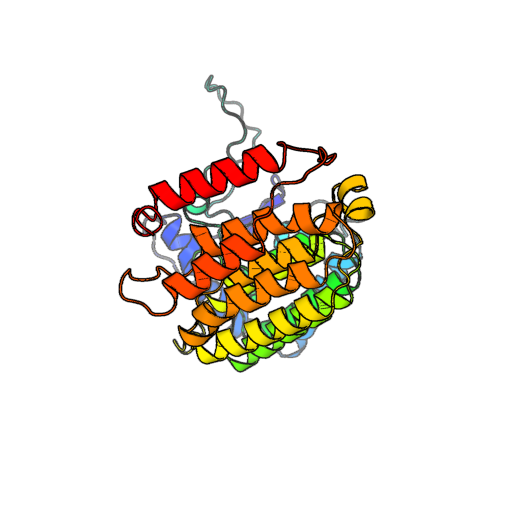 A CA 1
ATOM 679 C C . THR A 1 88 ? 19.041 15.037 -13.440 1.00 76.56 88 THR A C 1
ATOM 681 O O . THR A 1 88 ? 18.918 15.592 -14.533 1.00 76.56 88 THR A O 1
ATOM 684 N N . SER A 1 89 ? 20.235 14.823 -12.887 1.00 76.56 89 SER A N 1
ATOM 685 C CA . SER A 1 89 ? 21.503 15.184 -13.514 1.00 76.56 89 SER A CA 1
ATOM 686 C C . SER A 1 89 ? 22.609 14.185 -13.180 1.00 76.56 89 SER A C 1
ATOM 688 O O . SER A 1 89 ? 22.490 13.380 -12.255 1.00 76.56 89 SER A O 1
ATOM 690 N N . LYS A 1 90 ? 23.691 14.216 -13.965 1.00 81.69 90 LYS A N 1
ATOM 691 C CA . LYS A 1 90 ? 24.846 13.348 -13.743 1.00 81.69 90 LYS A CA 1
ATOM 692 C C . LYS A 1 90 ? 25.509 13.703 -12.402 1.00 81.69 90 LYS A C 1
ATOM 694 O O . LYS A 1 90 ? 25.939 14.850 -12.252 1.00 81.69 90 LYS A O 1
ATOM 699 N N . PRO A 1 91 ? 25.664 12.745 -11.474 1.00 76.56 91 PRO A N 1
ATOM 700 C CA . PRO A 1 91 ? 26.324 13.010 -10.204 1.00 76.56 91 PRO A CA 1
ATOM 701 C C . PRO A 1 91 ? 27.811 13.311 -10.429 1.00 76.56 91 PRO A C 1
ATOM 703 O O . PRO A 1 91 ? 28.470 12.694 -11.277 1.00 76.56 91 PRO A O 1
ATOM 706 N N . LYS A 1 92 ? 28.340 14.290 -9.689 1.00 73.19 92 LYS A N 1
ATOM 707 C CA . LYS A 1 92 ? 29.764 14.641 -9.737 1.00 73.19 92 LYS A CA 1
ATOM 708 C C . LYS A 1 92 ? 30.561 13.647 -8.879 1.00 73.19 92 LYS A C 1
ATOM 710 O O . LYS A 1 92 ? 30.112 13.309 -7.787 1.00 73.19 92 LYS A O 1
ATOM 715 N N . PRO A 1 93 ? 31.722 13.161 -9.348 1.00 62.25 93 PRO A N 1
ATOM 716 C CA . PRO A 1 93 ? 32.591 12.328 -8.527 1.00 62.25 93 PRO A CA 1
ATOM 717 C C . PRO A 1 93 ? 33.158 13.141 -7.355 1.00 62.25 93 PRO A C 1
ATOM 719 O O . PRO A 1 93 ? 33.475 14.318 -7.515 1.00 62.25 93 PRO A O 1
ATOM 722 N N . ILE A 1 94 ? 33.294 12.492 -6.196 1.00 59.69 94 ILE A N 1
ATOM 723 C CA . ILE A 1 94 ? 33.767 13.096 -4.936 1.00 59.69 94 ILE A CA 1
ATOM 724 C C . ILE A 1 94 ? 35.265 13.463 -5.004 1.00 59.69 94 ILE A C 1
ATOM 726 O O . ILE A 1 94 ? 35.738 14.308 -4.249 1.00 59.69 94 ILE A O 1
ATOM 730 N N . ASP A 1 95 ? 36.006 12.915 -5.967 1.00 49.81 95 ASP A N 1
ATOM 731 C CA . ASP A 1 95 ? 37.446 13.126 -6.087 1.00 49.81 95 ASP A CA 1
ATOM 732 C C . ASP A 1 95 ? 37.782 14.248 -7.080 1.00 49.81 95 ASP A C 1
ATOM 734 O O . ASP A 1 95 ? 38.078 14.021 -8.256 1.00 49.81 95 ASP A O 1
ATOM 738 N N . GLY A 1 96 ? 37.760 15.487 -6.594 1.00 43.03 96 GLY A N 1
ATOM 739 C CA . GLY A 1 96 ? 38.361 16.638 -7.266 1.00 43.03 96 GLY A CA 1
ATOM 740 C C . GLY A 1 96 ? 39.106 17.504 -6.249 1.00 43.03 96 GLY A C 1
ATOM 741 O O . GLY A 1 96 ? 38.503 17.901 -5.255 1.00 43.03 96 GLY A O 1
ATOM 742 N N . PRO A 1 97 ? 40.398 17.830 -6.449 1.00 47.62 97 PRO A N 1
ATOM 743 C CA . PRO A 1 97 ? 41.101 18.719 -5.545 1.00 47.62 97 PRO A CA 1
ATOM 744 C C . PRO A 1 97 ? 40.691 20.143 -5.903 1.00 47.62 97 PRO A C 1
ATOM 746 O O . PRO A 1 97 ? 41.264 20.727 -6.815 1.00 47.62 97 PRO A O 1
ATOM 749 N N . ASN A 1 98 ? 39.689 20.700 -5.230 1.00 40.31 98 ASN A N 1
ATOM 750 C CA . ASN A 1 98 ? 39.546 22.146 -5.143 1.00 40.31 98 ASN A CA 1
ATOM 751 C C . ASN A 1 98 ? 38.866 22.540 -3.837 1.00 40.31 98 ASN A C 1
ATOM 753 O O . ASN A 1 98 ? 37.717 22.202 -3.575 1.00 40.31 98 ASN A O 1
ATOM 757 N N . ASN A 1 99 ? 39.664 23.253 -3.048 1.00 44.66 99 ASN A N 1
ATOM 758 C CA . ASN A 1 99 ? 39.300 24.085 -1.918 1.00 44.66 99 ASN A CA 1
ATOM 759 C C . ASN A 1 99 ? 37.962 24.796 -2.141 1.00 44.66 99 ASN A C 1
ATOM 761 O O . ASN A 1 99 ? 37.873 25.634 -3.031 1.00 44.66 99 ASN A O 1
ATOM 765 N N . ASP A 1 100 ? 36.990 24.515 -1.283 1.00 37.22 100 ASP A N 1
ATOM 766 C CA . ASP A 1 100 ? 36.391 25.541 -0.439 1.00 37.22 100 ASP A CA 1
ATOM 767 C C . ASP A 1 100 ? 35.894 24.876 0.850 1.00 37.22 100 ASP A C 1
ATOM 769 O O . ASP A 1 100 ? 35.364 23.766 0.852 1.00 37.22 100 ASP A O 1
ATOM 773 N N . ASN A 1 101 ? 36.184 25.532 1.971 1.00 39.66 101 ASN A N 1
ATOM 774 C CA . ASN A 1 101 ? 35.884 25.102 3.334 1.00 39.66 101 ASN A CA 1
ATOM 775 C C . ASN A 1 101 ? 34.381 25.216 3.646 1.00 39.66 101 ASN A C 1
ATOM 777 O O . ASN A 1 101 ? 34.008 25.909 4.591 1.00 39.66 101 ASN A O 1
ATOM 781 N N . ASP A 1 102 ? 33.530 24.517 2.902 1.00 34.44 102 ASP A N 1
ATOM 782 C CA . ASP A 1 102 ? 32.164 24.256 3.338 1.00 34.44 102 ASP A CA 1
ATOM 783 C C . ASP A 1 102 ? 32.093 22.848 3.924 1.00 34.44 102 ASP A C 1
ATOM 785 O O . ASP A 1 102 ? 32.204 21.820 3.257 1.00 34.44 102 ASP A O 1
ATOM 789 N N . LEU A 1 103 ? 31.954 22.820 5.245 1.00 41.00 103 LEU A N 1
ATOM 790 C CA . LEU A 1 103 ? 31.647 21.646 6.041 1.00 41.00 103 LEU A CA 1
ATOM 791 C C . LEU A 1 103 ? 30.223 21.173 5.678 1.00 41.00 103 LEU A C 1
ATOM 793 O O . LEU A 1 103 ? 29.268 21.469 6.391 1.00 41.00 103 LEU A O 1
ATOM 797 N N . GLY A 1 104 ? 30.082 20.487 4.541 1.00 31.58 104 GLY A N 1
ATOM 798 C CA . GLY A 1 104 ? 28.817 20.012 3.980 1.00 31.58 104 GLY A CA 1
ATOM 799 C C . GLY A 1 104 ? 28.849 18.509 3.714 1.00 31.58 104 GLY A C 1
ATOM 800 O O . GLY A 1 104 ? 29.495 18.013 2.799 1.00 31.58 104 GLY A O 1
ATOM 801 N N . THR A 1 105 ? 28.153 17.764 4.556 1.00 34.59 105 THR A N 1
ATOM 802 C CA . THR A 1 105 ? 27.810 16.349 4.392 1.00 34.59 105 THR A CA 1
ATOM 803 C C . THR A 1 105 ? 27.046 16.081 3.086 1.00 34.59 105 THR A C 1
ATOM 805 O O . THR A 1 105 ? 26.029 16.722 2.863 1.00 34.59 105 THR A O 1
ATOM 808 N N . LEU A 1 106 ? 27.462 15.072 2.307 1.00 38.09 106 LEU A N 1
ATOM 809 C CA . LEU A 1 106 ? 26.656 14.337 1.306 1.00 38.09 106 LEU A CA 1
ATOM 810 C C . LEU A 1 106 ? 25.765 15.186 0.349 1.00 38.09 106 LEU A C 1
ATOM 812 O O . LEU A 1 106 ? 24.543 15.183 0.468 1.00 38.09 106 LEU A O 1
ATOM 816 N N . GLU A 1 107 ? 26.321 15.768 -0.718 1.00 43.03 107 GLU A N 1
ATOM 817 C CA . GLU A 1 107 ? 25.536 16.294 -1.865 1.00 43.03 107 GLU A CA 1
ATOM 818 C C . GLU A 1 107 ? 24.994 15.166 -2.784 1.00 43.03 107 GLU A C 1
ATOM 820 O O . GLU A 1 107 ? 25.195 15.140 -3.996 1.00 43.03 107 GLU A O 1
ATOM 825 N N . SER A 1 108 ? 24.294 14.194 -2.191 1.00 47.28 108 SER A N 1
ATOM 826 C CA . SER A 1 108 ? 23.319 13.326 -2.885 1.00 47.28 108 SER A CA 1
ATOM 827 C C . SER A 1 108 ? 21.876 13.823 -2.690 1.00 47.28 108 SER A C 1
ATOM 829 O O . SER A 1 108 ? 20.943 13.279 -3.276 1.00 47.28 108 SER A O 1
ATOM 831 N N . SER A 1 109 ? 21.693 14.872 -1.877 1.00 47.56 109 SER A N 1
ATOM 832 C CA . SER A 1 109 ? 20.406 15.438 -1.458 1.00 47.56 109 SER A CA 1
ATOM 833 C C . SER A 1 109 ? 19.875 16.583 -2.327 1.00 47.56 109 SER A C 1
ATOM 835 O O . SER A 1 109 ? 18.776 17.065 -2.073 1.00 47.56 109 SER A O 1
ATOM 837 N N . ASP A 1 110 ? 20.626 17.030 -3.333 1.00 52.62 110 ASP A N 1
ATOM 838 C CA . ASP A 1 110 ? 20.318 18.262 -4.079 1.00 52.62 110 ASP A CA 1
ATOM 839 C C . ASP A 1 110 ? 19.413 18.051 -5.296 1.00 52.62 110 ASP A C 1
ATOM 841 O O . ASP A 1 110 ? 19.197 18.968 -6.096 1.00 52.62 110 ASP A O 1
ATOM 845 N N . ASP A 1 111 ? 18.822 16.863 -5.443 1.00 63.56 111 ASP A N 1
ATOM 846 C CA . ASP A 1 111 ? 17.699 16.742 -6.360 1.00 63.56 111 ASP A CA 1
ATOM 847 C C . ASP A 1 111 ? 16.476 17.392 -5.711 1.00 63.56 111 ASP A C 1
ATOM 849 O O . ASP A 1 111 ? 15.768 16.788 -4.905 1.00 63.56 111 ASP A O 1
ATOM 853 N N . VAL A 1 112 ? 16.247 18.662 -6.066 1.00 66.44 112 VAL A N 1
ATOM 854 C CA . VAL A 1 112 ? 15.126 19.500 -5.610 1.00 66.44 112 VAL A CA 1
ATOM 855 C C . VAL A 1 112 ? 13.799 18.746 -5.660 1.00 66.44 112 VAL A C 1
ATOM 857 O O . VAL A 1 112 ? 12.916 19.016 -4.849 1.00 66.44 112 VAL A O 1
ATOM 860 N N . LEU A 1 113 ? 13.653 17.786 -6.579 1.00 67.38 113 LEU A N 1
ATOM 861 C CA . LEU A 1 113 ? 12.447 16.981 -6.695 1.00 67.38 113 LEU A CA 1
ATOM 862 C C . LEU A 1 113 ? 12.153 16.135 -5.461 1.00 67.38 113 LEU A C 1
ATOM 864 O O . LEU A 1 113 ? 10.973 15.979 -5.178 1.00 67.38 113 LEU A O 1
ATOM 868 N N . ILE A 1 114 ? 13.162 15.692 -4.696 1.00 68.62 114 ILE A N 1
ATOM 869 C CA . ILE A 1 114 ? 12.986 14.919 -3.451 1.00 68.62 114 ILE A CA 1
ATOM 870 C C . ILE A 1 114 ? 12.070 15.663 -2.467 1.00 68.62 114 ILE A C 1
ATOM 872 O O . ILE A 1 114 ? 11.253 15.041 -1.789 1.00 68.62 114 ILE A O 1
ATOM 876 N N . LEU A 1 115 ? 12.130 17.001 -2.440 1.00 66.25 115 LEU A N 1
ATOM 877 C CA . LEU A 1 115 ? 11.265 17.843 -1.602 1.00 66.25 115 LEU A CA 1
ATOM 878 C C . LEU A 1 115 ? 9.786 17.809 -2.021 1.00 66.25 115 LEU A C 1
ATOM 880 O O . LEU A 1 115 ? 8.911 18.162 -1.233 1.00 66.25 115 LEU A O 1
ATOM 884 N N . PHE A 1 116 ? 9.502 17.400 -3.255 1.00 67.31 116 PHE A N 1
ATOM 885 C CA . PHE A 1 116 ? 8.165 17.336 -3.844 1.00 67.31 116 PHE A CA 1
ATOM 886 C C . PHE A 1 116 ? 7.695 15.897 -4.108 1.00 67.31 116 PHE A C 1
ATOM 888 O O . PHE A 1 116 ? 6.616 15.697 -4.668 1.00 67.31 116 PHE A O 1
ATOM 895 N N . GLY A 1 117 ? 8.492 14.903 -3.710 1.00 72.25 117 GLY A N 1
ATOM 896 C CA . GLY A 1 117 ? 8.247 13.479 -3.920 1.00 72.25 117 GLY A CA 1
ATOM 897 C C . GLY A 1 117 ? 9.466 12.765 -4.501 1.00 72.25 117 GLY A C 1
ATOM 898 O O . GLY A 1 117 ? 10.501 13.358 -4.764 1.00 72.25 117 GLY A O 1
ATOM 899 N N . SER A 1 118 ? 9.367 11.459 -4.722 1.00 73.19 118 SER A N 1
ATOM 900 C CA . SER A 1 118 ? 10.487 10.712 -5.296 1.00 73.19 118 SER A CA 1
ATOM 901 C C . SER A 1 118 ? 10.456 10.759 -6.833 1.00 73.19 118 SER A C 1
ATOM 903 O O . SER A 1 118 ? 9.398 10.488 -7.419 1.00 73.19 118 SER A O 1
ATOM 905 N N . PRO A 1 119 ? 11.570 11.092 -7.516 1.00 82.12 119 PRO A N 1
ATOM 906 C CA . PRO A 1 119 ? 11.722 10.815 -8.942 1.00 82.12 119 PRO A CA 1
ATOM 907 C C . PRO A 1 119 ? 11.479 9.335 -9.255 1.00 82.12 119 PRO A C 1
ATOM 909 O O . PRO A 1 119 ? 11.676 8.465 -8.409 1.00 82.12 119 PRO A O 1
ATOM 912 N N . ALA A 1 120 ? 11.082 9.032 -10.490 1.00 87.25 120 ALA A N 1
ATOM 913 C CA . ALA A 1 120 ? 10.888 7.647 -10.906 1.00 87.25 120 ALA A CA 1
ATOM 914 C C . ALA A 1 120 ? 12.184 6.835 -10.796 1.00 87.25 120 ALA A C 1
ATOM 916 O O . ALA A 1 120 ? 13.258 7.331 -11.128 1.00 87.25 120 ALA A O 1
ATOM 917 N N . THR A 1 121 ? 12.081 5.573 -10.398 1.00 90.31 121 THR A N 1
ATOM 918 C CA . THR A 1 121 ? 13.170 4.596 -10.524 1.00 90.31 121 THR A CA 1
ATOM 919 C C . THR A 1 121 ? 13.218 4.029 -11.948 1.00 90.31 121 THR A C 1
ATOM 921 O O . THR A 1 121 ? 12.256 4.143 -12.720 1.00 90.31 121 THR A O 1
ATOM 924 N N . VAL A 1 122 ? 14.309 3.348 -12.317 1.00 90.12 122 VAL A N 1
ATOM 925 C CA . VAL A 1 122 ? 14.359 2.606 -13.593 1.00 90.12 122 VAL A CA 1
ATOM 926 C C . VAL A 1 122 ? 13.271 1.533 -13.630 1.00 90.12 122 VAL A C 1
ATOM 928 O O . VAL A 1 122 ? 12.595 1.367 -14.650 1.00 90.12 122 VAL A O 1
ATOM 931 N N . PHE A 1 123 ? 13.060 0.839 -12.511 1.00 92.81 123 PHE A N 1
ATOM 932 C CA . PHE A 1 123 ? 12.040 -0.195 -12.402 1.00 92.81 123 PHE A CA 1
ATOM 933 C C . PHE A 1 123 ? 10.627 0.371 -12.606 1.00 92.81 123 PHE A C 1
ATOM 935 O O . PHE A 1 123 ? 9.845 -0.202 -13.361 1.00 92.81 123 PHE A O 1
ATOM 942 N N . GLN A 1 124 ? 10.306 1.535 -12.035 1.00 90.81 124 GLN A N 1
ATOM 943 C CA . GLN A 1 124 ? 9.015 2.211 -12.221 1.00 90.81 124 GLN A CA 1
ATOM 944 C C . GLN A 1 124 ? 8.791 2.679 -13.662 1.00 90.81 124 GLN A C 1
ATOM 946 O O . GLN A 1 124 ? 7.665 2.605 -14.169 1.00 90.81 124 GLN A O 1
ATOM 951 N N . LEU A 1 125 ? 9.845 3.122 -14.360 1.00 89.62 125 LEU A N 1
ATOM 952 C CA . LEU A 1 125 ? 9.754 3.433 -15.791 1.00 89.62 125 LEU A CA 1
ATOM 953 C C . LEU A 1 125 ? 9.399 2.190 -16.615 1.00 89.62 125 LEU A C 1
ATOM 955 O O . LEU A 1 125 ? 8.590 2.293 -17.540 1.00 89.62 125 LEU A O 1
ATOM 959 N N . LEU A 1 126 ? 9.971 1.029 -16.279 1.00 90.69 126 LEU A N 1
ATOM 960 C CA . LEU A 1 126 ? 9.643 -0.249 -16.918 1.00 90.69 126 LEU A CA 1
ATOM 961 C C . LEU A 1 126 ? 8.230 -0.723 -16.553 1.00 90.69 126 LEU A C 1
ATOM 963 O O . LEU A 1 126 ? 7.473 -1.117 -17.437 1.00 90.69 126 LEU A O 1
ATOM 967 N N . LEU A 1 127 ? 7.840 -0.614 -15.280 1.00 89.81 127 LEU A N 1
ATOM 968 C CA . LEU A 1 127 ? 6.504 -0.950 -14.776 1.00 89.81 127 LEU A CA 1
ATOM 969 C C . LEU A 1 127 ? 5.408 -0.097 -15.437 1.00 89.81 127 LEU A C 1
ATOM 971 O O . LEU A 1 127 ? 4.285 -0.551 -15.665 1.00 89.81 127 LEU A O 1
ATOM 975 N N . SER A 1 128 ? 5.746 1.135 -15.819 1.00 86.94 128 SER A N 1
ATOM 976 C CA . SER A 1 128 ? 4.842 2.037 -16.534 1.00 86.94 128 SER A CA 1
ATOM 977 C C . SER A 1 128 ? 4.579 1.620 -17.987 1.00 86.94 128 SER A C 1
ATOM 979 O O . SER A 1 128 ? 3.600 2.088 -18.571 1.00 86.94 128 SER A O 1
ATOM 981 N N . ILE A 1 129 ? 5.375 0.723 -18.577 1.00 86.44 129 ILE A N 1
ATOM 982 C CA . ILE A 1 129 ? 5.182 0.229 -19.949 1.00 86.44 129 ILE A CA 1
ATOM 983 C C . ILE A 1 129 ? 4.068 -0.819 -19.969 1.00 86.44 129 ILE A C 1
ATOM 985 O O . ILE A 1 129 ? 4.119 -1.812 -19.243 1.00 86.44 129 ILE A O 1
ATOM 989 N N . SER A 1 130 ? 3.060 -0.619 -20.822 1.00 83.88 130 SER A N 1
ATOM 990 C CA . SER A 1 130 ? 1.830 -1.419 -20.794 1.00 83.88 130 SER A CA 1
ATOM 991 C C . SER A 1 130 ? 2.069 -2.918 -21.020 1.00 83.88 130 SER A C 1
ATOM 993 O O . SER A 1 130 ? 1.460 -3.734 -20.329 1.00 83.88 130 SER A O 1
ATOM 995 N N . SER A 1 131 ? 2.990 -3.271 -21.922 1.00 85.31 131 SER A N 1
ATOM 996 C CA . SER A 1 131 ? 3.340 -4.654 -22.269 1.00 85.31 131 SER A CA 1
ATOM 997 C C . SER A 1 131 ? 4.176 -5.380 -21.211 1.00 85.31 131 SER A C 1
ATOM 999 O O . SER A 1 131 ? 4.147 -6.606 -21.155 1.00 85.31 131 SER A O 1
ATOM 1001 N N . LEU A 1 132 ? 4.908 -4.650 -20.362 1.00 88.56 132 LEU A N 1
ATOM 1002 C CA . LEU A 1 132 ? 5.738 -5.230 -19.298 1.00 88.56 132 LEU A CA 1
ATOM 1003 C C . LEU A 1 132 ? 5.019 -5.291 -17.954 1.00 88.56 132 LEU A C 1
ATOM 1005 O O . LEU A 1 132 ? 5.338 -6.132 -17.119 1.00 88.56 132 LEU A O 1
ATOM 1009 N N . ARG A 1 133 ? 4.055 -4.402 -17.726 1.00 87.88 133 ARG A N 1
ATOM 1010 C CA . ARG A 1 133 ? 3.484 -4.164 -16.403 1.00 87.88 133 ARG A CA 1
ATOM 1011 C C . ARG A 1 133 ? 2.941 -5.402 -15.707 1.00 87.88 133 ARG A C 1
ATOM 1013 O O . ARG A 1 133 ? 3.232 -5.593 -14.532 1.00 87.88 133 ARG A O 1
ATOM 1020 N N . ALA A 1 134 ? 2.144 -6.212 -16.405 1.00 88.94 134 ALA A N 1
ATOM 1021 C CA . ALA A 1 134 ? 1.562 -7.418 -15.817 1.00 88.94 134 ALA A CA 1
ATOM 1022 C C . ALA A 1 134 ? 2.667 -8.391 -15.379 1.00 88.94 134 ALA A C 1
ATOM 1024 O O . ALA A 1 134 ? 2.696 -8.804 -14.225 1.00 88.94 134 ALA A O 1
ATOM 1025 N N . LEU A 1 135 ? 3.646 -8.631 -16.256 1.00 91.88 135 LEU A N 1
ATOM 1026 C CA . LEU A 1 135 ? 4.780 -9.514 -15.984 1.00 91.88 135 LEU A CA 1
ATOM 1027 C C . LEU A 1 135 ? 5.673 -8.996 -14.846 1.00 91.88 135 LEU A C 1
ATOM 1029 O O . LEU A 1 135 ? 6.166 -9.777 -14.041 1.00 91.88 135 LEU A O 1
ATOM 1033 N N . LEU A 1 136 ? 5.882 -7.680 -14.761 1.00 93.75 136 LEU A N 1
ATOM 1034 C CA . LEU A 1 136 ? 6.656 -7.068 -13.678 1.00 93.75 136 LEU A CA 1
ATOM 1035 C C . LEU A 1 136 ? 5.890 -7.057 -12.353 1.00 93.75 136 LEU A C 1
ATOM 1037 O O . LEU A 1 136 ? 6.500 -7.222 -11.303 1.00 93.75 136 LEU A O 1
ATOM 1041 N N . THR A 1 137 ? 4.564 -6.912 -12.395 1.00 93.06 137 THR A N 1
ATOM 1042 C CA . THR A 1 137 ? 3.704 -7.066 -11.212 1.00 93.06 137 THR A CA 1
ATOM 1043 C C . THR A 1 137 ? 3.776 -8.502 -10.698 1.00 93.06 137 THR A C 1
ATOM 1045 O O . THR A 1 137 ? 3.950 -8.706 -9.501 1.00 93.06 137 THR A O 1
ATOM 1048 N N . ASP A 1 138 ? 3.716 -9.493 -11.595 1.00 94.56 138 ASP A N 1
ATOM 1049 C CA . ASP A 1 138 ? 3.906 -10.904 -11.244 1.00 94.56 138 ASP A CA 1
ATOM 1050 C C . ASP A 1 138 ? 5.272 -11.146 -10.609 1.00 94.56 138 ASP A C 1
ATOM 1052 O O . ASP A 1 138 ? 5.346 -11.773 -9.556 1.00 94.56 138 ASP A O 1
ATOM 1056 N N . LEU A 1 139 ? 6.331 -10.594 -11.208 1.00 95.75 139 LEU A N 1
ATOM 1057 C CA . LEU A 1 139 ? 7.688 -10.710 -10.687 1.00 95.75 139 LEU A CA 1
ATOM 1058 C C . LEU A 1 139 ? 7.827 -10.091 -9.289 1.00 95.75 139 LEU A C 1
ATOM 1060 O O . LEU A 1 139 ? 8.425 -10.715 -8.419 1.00 95.75 139 LEU A O 1
ATOM 1064 N N . ILE A 1 140 ? 7.276 -8.892 -9.054 1.00 95.88 140 ILE A N 1
ATOM 1065 C CA . ILE A 1 140 ? 7.291 -8.263 -7.723 1.00 95.88 140 ILE A CA 1
ATOM 1066 C C . ILE A 1 140 ? 6.620 -9.186 -6.702 1.00 95.88 140 ILE A C 1
ATOM 1068 O O . ILE A 1 140 ? 7.212 -9.497 -5.673 1.00 95.88 140 ILE A O 1
ATOM 1072 N N . LEU A 1 141 ? 5.397 -9.637 -6.991 1.00 95.94 141 LEU A N 1
ATOM 1073 C CA . LEU A 1 141 ? 4.616 -10.448 -6.057 1.00 95.94 141 LEU A CA 1
ATOM 1074 C C . LEU A 1 141 ? 5.275 -11.805 -5.786 1.00 95.94 141 LEU A C 1
ATOM 1076 O O . LEU A 1 141 ? 5.276 -12.259 -4.646 1.00 95.94 141 LEU A O 1
ATOM 1080 N N . GLU A 1 142 ? 5.867 -12.427 -6.807 1.00 95.62 142 GLU A N 1
ATOM 1081 C CA . GLU A 1 142 ? 6.659 -13.653 -6.678 1.00 95.62 142 GLU A CA 1
ATOM 1082 C C . GLU A 1 142 ? 7.865 -13.443 -5.758 1.00 95.62 142 GLU A C 1
ATOM 1084 O O . GLU A 1 142 ? 8.026 -14.179 -4.787 1.00 95.62 142 GLU A O 1
ATOM 1089 N N . LEU A 1 143 ? 8.685 -12.419 -6.018 1.00 94.81 143 LEU A N 1
ATOM 1090 C CA . LEU A 1 143 ? 9.895 -12.155 -5.237 1.00 94.81 143 LEU A CA 1
ATOM 1091 C C . LEU A 1 143 ? 9.573 -11.842 -3.771 1.00 94.81 143 LEU A C 1
ATOM 1093 O O . LEU A 1 143 ? 10.254 -12.349 -2.875 1.00 94.81 143 LEU A O 1
ATOM 1097 N N . VAL A 1 144 ? 8.509 -11.072 -3.523 1.00 95.88 144 VAL A N 1
ATOM 1098 C CA . VAL A 1 144 ? 8.026 -10.772 -2.168 1.00 95.88 144 VAL A CA 1
ATOM 1099 C C . VAL A 1 144 ? 7.498 -12.035 -1.479 1.00 95.88 144 VAL A C 1
ATOM 1101 O O . VAL A 1 144 ? 7.831 -12.285 -0.322 1.00 95.88 144 VAL A O 1
ATOM 1104 N N . ALA A 1 145 ? 6.741 -12.881 -2.186 1.00 94.25 145 ALA A N 1
ATOM 1105 C CA . ALA A 1 145 ? 6.263 -14.157 -1.645 1.00 94.25 145 ALA A CA 1
ATOM 1106 C C . ALA A 1 145 ? 7.415 -15.105 -1.276 1.00 94.25 145 ALA A C 1
ATOM 1108 O O . ALA A 1 145 ? 7.298 -15.882 -0.332 1.00 94.25 145 ALA A O 1
ATOM 1109 N N . THR A 1 146 ? 8.538 -15.025 -1.995 1.00 92.44 146 THR A N 1
ATOM 1110 C CA . THR A 1 146 ? 9.760 -15.795 -1.707 1.00 92.44 146 THR A CA 1
ATOM 1111 C C . THR A 1 146 ? 10.697 -15.136 -0.689 1.00 92.44 146 THR A C 1
ATOM 1113 O O . THR A 1 146 ? 11.815 -15.613 -0.509 1.00 92.44 146 THR A O 1
ATOM 1116 N N . SER A 1 147 ? 10.270 -14.056 -0.023 1.00 90.62 147 SER A N 1
ATOM 1117 C CA . SER A 1 147 ? 11.067 -13.329 0.978 1.00 90.62 147 SER A CA 1
ATOM 1118 C C . SER A 1 147 ? 12.415 -12.827 0.443 1.00 90.62 147 SER A C 1
ATOM 1120 O O . SER A 1 147 ? 13.447 -12.939 1.105 1.00 90.62 147 SER A O 1
ATOM 1122 N N . SER A 1 148 ? 12.419 -12.267 -0.771 1.00 91.31 148 SER A N 1
ATOM 1123 C CA . SER A 1 148 ? 13.597 -11.602 -1.336 1.00 91.31 148 SER A CA 1
ATOM 1124 C C . SER A 1 148 ? 14.112 -10.490 -0.410 1.00 91.31 148 SER A C 1
ATOM 1126 O O . SER A 1 148 ? 13.323 -9.773 0.212 1.00 91.31 148 SER A O 1
ATOM 1128 N N . SER A 1 149 ? 15.428 -10.267 -0.389 1.00 90.31 149 SER A N 1
ATOM 1129 C CA . SER A 1 149 ? 16.059 -9.136 0.313 1.00 90.31 149 SER A CA 1
ATOM 1130 C C . SER A 1 149 ? 15.587 -7.764 -0.186 1.00 90.31 149 SER A C 1
ATOM 1132 O O . SER A 1 149 ? 15.759 -6.770 0.515 1.00 90.31 149 SER A O 1
ATOM 1134 N N . TYR A 1 150 ? 14.973 -7.711 -1.372 1.00 92.94 150 TYR A N 1
ATOM 1135 C CA . TYR A 1 150 ? 14.449 -6.491 -1.983 1.00 92.94 150 TYR A CA 1
ATOM 1136 C C . TYR A 1 150 ? 12.941 -6.291 -1.763 1.00 92.94 150 TYR A C 1
ATOM 1138 O O . TYR A 1 150 ? 12.353 -5.414 -2.392 1.00 92.94 150 TYR A O 1
ATOM 1146 N N . SER A 1 151 ? 12.282 -7.105 -0.925 1.00 94.12 151 SER A N 1
ATOM 1147 C CA . SER A 1 151 ? 10.810 -7.146 -0.816 1.00 94.12 151 SER A CA 1
ATOM 1148 C C . SER A 1 151 ? 10.182 -5.775 -0.556 1.00 94.12 151 SER A C 1
ATOM 1150 O O . SER A 1 151 ? 9.265 -5.369 -1.269 1.00 94.12 151 SER A O 1
ATOM 1152 N N . ILE A 1 152 ? 10.714 -5.025 0.411 1.00 93.06 152 ILE A N 1
ATOM 1153 C CA . ILE A 1 152 ? 10.209 -3.687 0.743 1.00 93.06 152 ILE A CA 1
ATOM 1154 C C . ILE A 1 152 ? 10.459 -2.724 -0.423 1.00 93.06 152 ILE A C 1
ATOM 1156 O O . ILE A 1 152 ? 9.527 -2.059 -0.868 1.00 93.06 152 ILE A O 1
ATOM 1160 N N . GLN A 1 153 ? 11.677 -2.681 -0.982 1.00 93.50 153 GLN A N 1
ATOM 1161 C CA . GLN A 1 153 ? 11.971 -1.799 -2.118 1.00 93.50 153 GLN A CA 1
ATOM 1162 C C . GLN A 1 153 ? 11.105 -2.128 -3.340 1.00 93.50 153 GLN A C 1
ATOM 1164 O O . GLN A 1 153 ? 10.728 -1.216 -4.069 1.00 93.50 153 GLN A O 1
ATOM 1169 N N . LEU A 1 154 ? 10.768 -3.400 -3.567 1.00 95.38 154 LEU A N 1
ATOM 1170 C CA . LEU A 1 154 ? 9.888 -3.836 -4.652 1.00 95.38 154 LEU A CA 1
ATOM 1171 C C . LEU A 1 154 ? 8.443 -3.371 -4.447 1.00 95.38 154 LEU A C 1
ATOM 1173 O O . LEU A 1 154 ? 7.821 -2.895 -5.396 1.00 95.38 154 LEU A O 1
ATOM 1177 N N . LEU A 1 155 ? 7.919 -3.459 -3.222 1.00 94.56 155 LEU A N 1
ATOM 1178 C CA . LEU A 1 155 ? 6.585 -2.950 -2.885 1.00 94.56 155 LEU A CA 1
ATOM 1179 C C . LEU A 1 155 ? 6.500 -1.428 -3.059 1.00 94.56 155 LEU A C 1
ATOM 1181 O O . LEU A 1 155 ? 5.523 -0.924 -3.612 1.00 94.56 155 LEU A O 1
ATOM 1185 N N . GLU A 1 156 ? 7.554 -0.700 -2.689 1.00 92.00 156 GLU A N 1
ATOM 1186 C CA . GLU A 1 156 ? 7.655 0.751 -2.891 1.00 92.00 156 GLU A CA 1
ATOM 1187 C C . GLU A 1 156 ? 7.568 1.156 -4.373 1.00 92.00 156 GLU A C 1
ATOM 1189 O O . GLU A 1 156 ? 7.121 2.261 -4.682 1.00 92.00 156 GLU A O 1
ATOM 1194 N N . GLN A 1 157 ? 7.889 0.257 -5.315 1.00 91.75 157 GLN A N 1
ATOM 1195 C CA . GLN A 1 157 ? 7.765 0.549 -6.748 1.00 91.75 157 GLN A CA 1
ATOM 1196 C C . GLN A 1 157 ? 6.313 0.760 -7.190 1.00 91.75 157 GLN A C 1
ATOM 1198 O O . GLN A 1 157 ? 6.090 1.357 -8.240 1.00 91.75 157 GLN A O 1
ATOM 1203 N N . PHE A 1 158 ? 5.324 0.319 -6.408 1.00 90.06 158 PHE A N 1
ATOM 1204 C CA . PHE A 1 158 ? 3.918 0.607 -6.682 1.00 90.06 158 PHE A CA 1
ATOM 1205 C C . PHE A 1 158 ? 3.530 2.057 -6.363 1.00 90.06 158 PHE A C 1
ATOM 1207 O O . PHE A 1 158 ? 2.575 2.565 -6.956 1.00 90.06 158 PHE A O 1
ATOM 1214 N N . LYS A 1 159 ? 4.270 2.759 -5.494 1.00 86.31 159 LYS A N 1
ATOM 1215 C CA . LYS A 1 159 ? 3.991 4.168 -5.187 1.00 86.31 159 LYS A CA 1
ATOM 1216 C C . LYS A 1 159 ? 4.200 5.039 -6.416 1.00 86.31 159 LYS A C 1
ATOM 1218 O O . LYS A 1 159 ? 5.102 4.805 -7.217 1.00 86.31 159 LYS A O 1
ATOM 1223 N N . GLN A 1 160 ? 3.359 6.054 -6.576 1.00 82.38 160 GLN A N 1
ATOM 1224 C CA . GLN A 1 160 ? 3.403 6.919 -7.748 1.00 82.38 160 GLN A CA 1
ATOM 1225 C C . GLN A 1 160 ? 4.600 7.886 -7.680 1.00 82.38 160 GLN A C 1
ATOM 1227 O O . GLN A 1 160 ? 4.641 8.718 -6.773 1.00 82.38 160 GLN A O 1
ATOM 1232 N N . PRO A 1 161 ? 5.546 7.840 -8.639 1.00 84.44 161 PRO A N 1
ATOM 1233 C CA . PRO A 1 161 ? 6.657 8.778 -8.658 1.00 84.44 161 PRO A CA 1
ATOM 1234 C C . PRO A 1 161 ? 6.289 10.099 -9.340 1.00 84.44 161 PRO A C 1
ATOM 1236 O O . PRO A 1 161 ? 5.350 10.193 -10.142 1.00 84.44 161 PRO A O 1
ATOM 1239 N N . VAL A 1 162 ? 7.103 11.124 -9.088 1.00 79.50 162 VAL A N 1
ATOM 1240 C CA . VAL A 1 162 ? 6.995 12.422 -9.758 1.00 79.50 162 VAL A CA 1
ATOM 1241 C C . VAL A 1 162 ? 7.213 12.244 -11.266 1.00 79.50 162 VAL A C 1
ATOM 1243 O O . VAL A 1 162 ? 8.206 11.675 -11.716 1.00 79.50 162 VAL A O 1
ATOM 1246 N N . GLY A 1 163 ? 6.279 12.752 -12.073 1.00 71.19 163 GLY A N 1
ATOM 1247 C CA . GLY A 1 163 ? 6.392 12.757 -13.537 1.00 71.19 163 GLY A CA 1
ATOM 1248 C C . GLY A 1 163 ? 5.792 11.543 -14.259 1.00 71.19 163 GLY A C 1
ATOM 1249 O O . GLY A 1 163 ? 5.688 11.580 -15.489 1.00 71.19 163 GLY A O 1
ATOM 1250 N N . LEU A 1 164 ? 5.319 10.518 -13.538 1.00 77.31 164 LEU A N 1
ATOM 1251 C CA . LEU A 1 164 ? 4.498 9.441 -14.102 1.00 77.31 164 LEU A CA 1
ATOM 1252 C C . LEU A 1 164 ? 3.047 9.589 -13.641 1.00 77.31 164 LEU A C 1
ATOM 1254 O O . LEU A 1 164 ? 2.735 9.630 -12.455 1.00 77.31 164 LEU A O 1
ATOM 1258 N N . THR A 1 165 ? 2.135 9.703 -14.604 1.00 67.75 165 THR A N 1
ATOM 1259 C CA . THR A 1 165 ? 0.739 10.052 -14.314 1.00 67.75 165 THR A CA 1
ATOM 1260 C C . THR A 1 165 ? -0.124 8.856 -13.934 1.00 67.75 165 THR A C 1
ATOM 1262 O O . THR A 1 165 ? -1.161 9.067 -13.321 1.00 67.75 165 THR A O 1
ATOM 1265 N N . THR A 1 166 ? 0.236 7.630 -14.332 1.00 69.75 166 THR A N 1
ATOM 1266 C CA . THR A 1 166 ? -0.654 6.464 -14.204 1.00 69.75 166 THR A CA 1
ATOM 1267 C C . THR A 1 166 ? 0.129 5.159 -14.100 1.00 69.75 166 THR A C 1
ATOM 1269 O O . THR A 1 166 ? 0.836 4.804 -15.046 1.00 69.75 166 THR A O 1
ATOM 1272 N N . MET A 1 167 ? -0.054 4.417 -13.006 1.00 70.06 167 MET A N 1
ATOM 1273 C CA . MET A 1 167 ? 0.543 3.085 -12.833 1.00 70.06 167 MET A CA 1
ATOM 1274 C C . MET A 1 167 ? -0.316 1.972 -13.440 1.00 70.06 167 MET A C 1
ATOM 1276 O O . MET A 1 167 ? 0.215 0.940 -13.828 1.00 70.06 167 MET A O 1
ATOM 1280 N N . PHE A 1 168 ? -1.631 2.169 -13.600 1.00 72.12 168 PHE A N 1
ATOM 1281 C CA . PHE A 1 168 ? -2.549 1.134 -14.093 1.00 72.12 168 PHE A CA 1
ATOM 1282 C C . PHE A 1 168 ? -3.279 1.528 -15.381 1.00 72.12 168 PHE A C 1
ATOM 1284 O O . PHE A 1 168 ? -3.618 2.690 -15.618 1.00 72.12 168 PHE A O 1
ATOM 1291 N N . ASN A 1 169 ? -3.558 0.521 -16.218 1.00 69.19 169 ASN A N 1
ATOM 1292 C CA . ASN A 1 169 ? -4.262 0.697 -17.494 1.00 69.19 169 ASN A CA 1
ATOM 1293 C C . ASN A 1 169 ? -5.785 0.812 -17.304 1.00 69.19 169 ASN A C 1
ATOM 1295 O O . ASN A 1 169 ? -6.487 1.175 -18.238 1.00 69.19 169 ASN A O 1
ATOM 1299 N N . GLY A 1 170 ? -6.302 0.532 -16.104 1.00 76.25 170 GLY A N 1
ATOM 1300 C CA . GLY A 1 170 ? -7.719 0.657 -15.780 1.00 76.25 170 GLY A CA 1
ATOM 1301 C C . GLY A 1 170 ? -8.081 0.004 -14.447 1.00 76.25 170 GLY A C 1
ATOM 1302 O O . GLY A 1 170 ? -7.246 -0.641 -13.812 1.00 76.25 170 GLY A O 1
ATOM 1303 N N . GLN A 1 171 ? -9.354 0.138 -14.067 1.00 81.38 171 GLN A N 1
ATOM 1304 C CA . GLN A 1 171 ? -9.912 -0.341 -12.795 1.00 81.38 171 GLN A CA 1
ATOM 1305 C C . GLN A 1 171 ? -9.698 -1.843 -12.570 1.00 81.38 171 GLN A C 1
ATOM 1307 O O . GLN A 1 171 ? -9.335 -2.255 -11.474 1.00 81.38 171 GLN A O 1
ATOM 1312 N N . LYS A 1 172 ? -9.862 -2.662 -13.619 1.00 84.12 172 LYS A N 1
ATOM 1313 C CA . LYS A 1 172 ? -9.665 -4.117 -13.540 1.00 84.12 172 LYS A CA 1
ATOM 1314 C C . LYS A 1 172 ? -8.245 -4.480 -13.093 1.00 84.12 172 LYS A C 1
ATOM 1316 O O . LYS A 1 172 ? -8.088 -5.269 -12.172 1.00 84.12 172 LYS A O 1
ATOM 1321 N N . ALA A 1 173 ? -7.234 -3.861 -13.704 1.00 83.06 173 ALA A N 1
ATOM 1322 C CA . ALA A 1 173 ? -5.836 -4.116 -13.367 1.00 83.06 173 ALA A CA 1
ATOM 1323 C C . ALA A 1 173 ? -5.518 -3.697 -11.923 1.00 83.06 173 ALA A C 1
ATOM 1325 O O . ALA A 1 173 ? -4.830 -4.421 -11.215 1.00 83.06 173 ALA A O 1
ATOM 1326 N N . PHE A 1 174 ? -6.068 -2.567 -11.464 1.00 86.19 174 PHE A N 1
ATOM 1327 C CA . PHE A 1 174 ? -5.961 -2.168 -10.060 1.00 86.19 174 PHE A CA 1
ATOM 1328 C C . PHE A 1 174 ? -6.601 -3.203 -9.123 1.00 86.19 174 PHE A C 1
ATOM 1330 O O . PHE A 1 174 ? -5.962 -3.641 -8.172 1.00 86.19 174 PHE A O 1
ATOM 1337 N N . ALA A 1 175 ? -7.844 -3.614 -9.395 1.00 86.94 175 ALA A N 1
ATOM 1338 C CA . ALA A 1 175 ? -8.578 -4.542 -8.539 1.00 86.94 175 ALA A CA 1
ATOM 1339 C C . ALA A 1 175 ? -7.884 -5.911 -8.436 1.00 86.94 175 ALA A C 1
ATOM 1341 O O . ALA A 1 175 ? -7.853 -6.501 -7.356 1.00 86.94 175 ALA A O 1
ATOM 1342 N N . GLU A 1 176 ? -7.303 -6.394 -9.538 1.00 88.81 176 GLU A N 1
ATOM 1343 C CA . GLU A 1 176 ? -6.499 -7.620 -9.578 1.00 88.81 176 GLU A CA 1
ATOM 1344 C C . GLU A 1 176 ? -5.218 -7.483 -8.744 1.00 88.81 176 GLU A C 1
ATOM 1346 O O . GLU A 1 176 ? -4.953 -8.335 -7.897 1.00 88.81 176 GLU A O 1
ATOM 1351 N N . THR A 1 177 ? -4.453 -6.399 -8.916 1.00 90.00 177 THR A N 1
ATOM 1352 C CA . THR A 1 177 ? -3.235 -6.161 -8.124 1.00 90.00 177 THR A CA 1
ATOM 1353 C C . THR A 1 177 ? -3.548 -6.007 -6.636 1.00 90.00 177 THR A C 1
ATOM 1355 O O . THR A 1 177 ? -2.892 -6.635 -5.810 1.00 90.00 177 THR A O 1
ATOM 1358 N N . ALA A 1 178 ? -4.574 -5.233 -6.274 1.00 91.12 178 ALA A N 1
ATOM 1359 C CA . ALA A 1 178 ? -4.966 -5.027 -4.882 1.00 91.12 178 ALA A CA 1
ATOM 1360 C C . ALA A 1 178 ? -5.447 -6.328 -4.217 1.00 91.12 178 ALA A C 1
ATOM 1362 O O . ALA A 1 178 ? -5.091 -6.602 -3.073 1.00 91.12 178 ALA A O 1
ATOM 1363 N N . ALA A 1 179 ? -6.211 -7.161 -4.935 1.00 92.12 179 ALA A N 1
ATOM 1364 C CA . ALA A 1 179 ? -6.619 -8.472 -4.435 1.00 92.12 179 ALA A CA 1
ATOM 1365 C C . ALA A 1 179 ? -5.408 -9.377 -4.170 1.00 92.12 179 ALA A C 1
ATOM 1367 O O . ALA A 1 179 ? -5.306 -9.957 -3.094 1.00 92.12 179 ALA A O 1
ATOM 1368 N N . ARG A 1 180 ? -4.456 -9.429 -5.106 1.00 93.81 180 ARG A N 1
ATOM 1369 C CA . ARG A 1 180 ? -3.240 -10.239 -4.959 1.00 93.81 180 ARG A CA 1
ATOM 1370 C C . ARG A 1 180 ? -2.306 -9.729 -3.867 1.00 93.81 180 ARG A C 1
ATOM 1372 O O . ARG A 1 180 ? -1.645 -10.534 -3.228 1.00 93.81 180 ARG A O 1
ATOM 1379 N N . LEU A 1 181 ? -2.262 -8.420 -3.621 1.00 95.19 181 LEU A N 1
ATOM 1380 C CA . LEU A 1 181 ? -1.545 -7.845 -2.480 1.00 95.19 181 LEU A CA 1
ATOM 1381 C C . LEU A 1 181 ? -2.176 -8.270 -1.146 1.00 95.19 181 LEU A C 1
ATOM 1383 O O . LEU A 1 181 ? -1.453 -8.623 -0.220 1.00 95.19 181 LEU A O 1
ATOM 1387 N N . ILE A 1 182 ? -3.509 -8.304 -1.055 1.00 94.06 182 ILE A N 1
ATOM 1388 C CA . ILE A 1 182 ? -4.212 -8.815 0.135 1.00 94.06 182 ILE A CA 1
ATOM 1389 C C . ILE A 1 182 ? -3.950 -10.314 0.334 1.00 94.06 182 ILE A C 1
ATOM 1391 O O . ILE A 1 182 ? -3.715 -10.749 1.458 1.00 94.06 182 ILE A O 1
ATOM 1395 N N . GLU A 1 183 ? -3.954 -11.105 -0.738 1.00 93.69 183 GLU A N 1
ATOM 1396 C CA . GLU A 1 183 ? -3.586 -12.527 -0.675 1.00 93.69 183 GLU A CA 1
ATOM 1397 C C . GLU A 1 183 ? -2.127 -12.702 -0.230 1.00 93.69 183 GLU A C 1
ATOM 1399 O O . GLU A 1 183 ? -1.834 -13.508 0.650 1.00 93.69 183 GLU A O 1
ATOM 1404 N N . LEU A 1 184 ? -1.210 -11.897 -0.775 1.00 94.69 184 LEU A N 1
ATOM 1405 C CA . LEU A 1 184 ? 0.203 -11.910 -0.407 1.00 94.69 184 LEU A CA 1
ATOM 1406 C C . LEU A 1 184 ? 0.409 -11.565 1.074 1.00 94.69 184 LEU A C 1
ATOM 1408 O O . LEU A 1 184 ? 1.187 -12.237 1.745 1.00 94.69 184 LEU A O 1
ATOM 1412 N N . PHE A 1 185 ? -0.323 -10.581 1.603 1.00 93.00 185 PHE A N 1
ATOM 1413 C CA . PHE A 1 185 ? -0.303 -10.232 3.027 1.00 93.00 185 PHE A CA 1
ATOM 1414 C C . PHE A 1 185 ? -0.603 -11.445 3.924 1.00 93.00 185 PHE A C 1
ATOM 1416 O O . PHE A 1 185 ? 0.025 -11.605 4.967 1.00 93.00 185 PHE A O 1
ATOM 1423 N N . GLN A 1 186 ? -1.527 -12.320 3.511 1.00 89.88 186 GLN A N 1
ATOM 1424 C CA . GLN A 1 186 ? -1.890 -13.521 4.272 1.00 89.88 186 GLN A CA 1
ATOM 1425 C C . GLN A 1 186 ? -0.827 -14.627 4.214 1.00 89.88 186 GLN A C 1
ATOM 1427 O O . GLN A 1 186 ? -0.796 -15.484 5.096 1.00 89.88 186 GLN A O 1
ATOM 1432 N N . VAL A 1 187 ? 0.018 -14.638 3.178 1.00 90.19 187 VAL A N 1
ATOM 1433 C CA . VAL A 1 187 ? 1.040 -15.676 2.952 1.00 90.19 187 VAL A CA 1
ATOM 1434 C C . VAL A 1 187 ? 2.401 -15.271 3.518 1.00 90.19 187 VAL A C 1
ATOM 1436 O O . VAL A 1 187 ? 3.155 -16.128 3.974 1.00 90.19 187 VAL A O 1
ATOM 1439 N N . VAL A 1 188 ? 2.729 -13.979 3.494 1.00 89.50 188 VAL A N 1
ATOM 1440 C CA . VAL A 1 188 ? 4.006 -13.469 3.996 1.00 89.50 188 VAL A CA 1
ATOM 1441 C C . VAL A 1 188 ? 4.026 -13.502 5.521 1.00 89.50 188 VAL A C 1
ATOM 1443 O O . VAL A 1 188 ? 3.157 -12.935 6.174 1.00 89.50 188 VAL A O 1
ATOM 1446 N N . SER A 1 189 ? 5.065 -14.118 6.084 1.00 83.00 189 SER A N 1
ATOM 1447 C CA . SER A 1 189 ? 5.266 -14.201 7.538 1.00 83.00 189 SER A CA 1
ATOM 1448 C C . SER A 1 189 ? 5.976 -12.983 8.131 1.00 83.00 189 SER A C 1
ATOM 1450 O O . SER A 1 189 ? 5.948 -12.796 9.342 1.00 83.00 189 SER A O 1
ATOM 1452 N N . GLU A 1 190 ? 6.667 -12.193 7.306 1.00 87.06 190 GLU A N 1
ATOM 1453 C CA . GLU A 1 190 ? 7.473 -11.059 7.759 1.00 87.06 190 GLU A CA 1
ATOM 1454 C C . GLU A 1 190 ? 6.591 -9.819 8.023 1.00 87.06 190 GLU A C 1
ATOM 1456 O O . GLU A 1 190 ? 5.991 -9.285 7.081 1.00 87.06 190 GLU A O 1
ATOM 1461 N N . PRO A 1 191 ? 6.522 -9.304 9.268 1.00 86.31 191 PRO A N 1
ATOM 1462 C CA . PRO A 1 191 ? 5.575 -8.235 9.600 1.00 86.31 191 PRO A CA 1
ATOM 1463 C C . PRO A 1 191 ? 5.887 -6.879 8.962 1.00 86.31 191 PRO A C 1
ATOM 1465 O O . PRO A 1 191 ? 4.968 -6.121 8.659 1.00 86.31 191 PRO A O 1
ATOM 1468 N N . SER A 1 192 ? 7.164 -6.567 8.728 1.00 88.38 192 SER A N 1
ATOM 1469 C CA . SER A 1 192 ? 7.607 -5.360 8.007 1.00 88.38 192 SER A CA 1
ATOM 1470 C C . SER A 1 192 ? 7.077 -5.347 6.570 1.00 88.38 192 SER A C 1
ATOM 1472 O O . SER A 1 192 ? 6.569 -4.331 6.095 1.00 88.38 192 SER A O 1
ATOM 1474 N N . THR A 1 193 ? 7.138 -6.494 5.893 1.00 91.88 193 THR A N 1
ATOM 1475 C CA . THR A 1 193 ? 6.617 -6.678 4.537 1.00 91.88 193 THR A CA 1
ATOM 1476 C C . THR A 1 193 ? 5.087 -6.625 4.530 1.00 91.88 193 THR A C 1
ATOM 1478 O O . THR A 1 193 ? 4.507 -5.936 3.692 1.00 91.88 193 THR A O 1
ATOM 1481 N N . GLN A 1 194 ? 4.415 -7.249 5.506 1.00 91.69 194 GLN A N 1
ATOM 1482 C CA . GLN A 1 194 ? 2.965 -7.106 5.700 1.00 91.69 194 GLN A CA 1
ATOM 1483 C C . GLN A 1 194 ? 2.540 -5.640 5.889 1.00 91.69 194 GLN A C 1
ATOM 1485 O O . GLN A 1 194 ? 1.599 -5.179 5.243 1.00 91.69 194 GLN A O 1
ATOM 1490 N N . ALA A 1 195 ? 3.253 -4.886 6.729 1.00 90.62 195 ALA A N 1
ATOM 1491 C CA . ALA A 1 195 ? 3.001 -3.463 6.933 1.00 90.62 195 ALA A CA 1
ATOM 1492 C C . ALA A 1 195 ? 3.224 -2.660 5.644 1.00 90.62 195 ALA A C 1
ATOM 1494 O O . ALA A 1 195 ? 2.384 -1.840 5.281 1.00 90.62 195 ALA A O 1
ATOM 1495 N N . SER A 1 196 ? 4.305 -2.938 4.908 1.00 92.19 196 SER A N 1
ATOM 1496 C CA . SER A 1 196 ? 4.594 -2.287 3.625 1.00 92.19 196 SER A CA 1
ATOM 1497 C C . SER A 1 196 ? 3.470 -2.506 2.603 1.00 92.19 196 SER A C 1
ATOM 1499 O O . SER A 1 196 ? 3.034 -1.542 1.973 1.00 92.19 196 SER A O 1
ATOM 1501 N N . ILE A 1 197 ? 2.919 -3.725 2.507 1.00 94.44 197 ILE A N 1
ATOM 1502 C CA . ILE A 1 197 ? 1.755 -4.021 1.653 1.00 94.44 197 ILE A CA 1
ATOM 1503 C C . ILE A 1 197 ? 0.559 -3.131 2.021 1.00 94.44 197 ILE A C 1
ATOM 1505 O O . ILE A 1 197 ? -0.079 -2.554 1.142 1.00 94.44 197 ILE A O 1
ATOM 1509 N N . LEU A 1 198 ? 0.247 -2.995 3.310 1.00 93.06 198 LEU A N 1
ATOM 1510 C CA . LEU A 1 198 ? -0.887 -2.184 3.759 1.00 93.06 198 LEU A CA 1
ATOM 1511 C C . LEU A 1 198 ? -0.663 -0.684 3.542 1.00 93.06 198 LEU A C 1
ATOM 1513 O O . LEU A 1 198 ? -1.605 0.025 3.188 1.00 93.06 198 LEU A O 1
ATOM 1517 N N . CYS A 1 199 ? 0.574 -0.208 3.679 1.00 89.69 199 CYS A N 1
ATOM 1518 C CA . CYS A 1 199 ? 0.929 1.188 3.436 1.00 89.69 199 CYS A CA 1
ATOM 1519 C C . CYS A 1 199 ? 0.769 1.602 1.967 1.00 89.69 199 CYS A C 1
ATOM 1521 O O . CYS A 1 199 ? 0.410 2.745 1.703 1.00 89.69 199 CYS A O 1
ATOM 1523 N N . ILE A 1 200 ? 1.003 0.702 1.003 1.00 90.88 200 ILE A N 1
ATOM 1524 C CA . ILE A 1 200 ? 0.898 1.051 -0.426 1.00 90.88 200 ILE A CA 1
ATOM 1525 C C . ILE A 1 200 ? -0.542 1.038 -0.958 1.00 90.88 200 ILE A C 1
ATOM 1527 O O . ILE A 1 200 ? -0.828 1.700 -1.953 1.00 90.88 200 ILE A O 1
ATOM 1531 N N . LEU A 1 201 ? -1.472 0.305 -0.335 1.00 91.44 201 LEU A N 1
ATOM 1532 C CA . LEU A 1 201 ? -2.839 0.155 -0.859 1.00 91.44 201 LEU A CA 1
ATOM 1533 C C . LEU A 1 201 ? -3.618 1.487 -0.978 1.00 91.44 201 LEU A C 1
ATOM 1535 O O . LEU A 1 201 ? -4.242 1.698 -2.025 1.00 91.44 201 LEU A O 1
ATOM 1539 N N . PRO A 1 202 ? -3.593 2.403 0.014 1.00 88.25 202 PRO A N 1
ATOM 1540 C CA . PRO A 1 202 ? -4.238 3.714 -0.105 1.00 88.25 202 PRO A CA 1
ATOM 1541 C C . PRO A 1 202 ? -3.647 4.581 -1.224 1.00 88.25 202 PRO A C 1
ATOM 1543 O O . PRO A 1 202 ? -4.396 5.212 -1.978 1.00 88.25 202 PRO A O 1
ATOM 1546 N N . ASP A 1 203 ? -2.319 4.563 -1.381 1.00 84.31 203 ASP A N 1
ATOM 1547 C CA . ASP A 1 203 ? -1.615 5.283 -2.448 1.00 84.31 203 ASP A CA 1
ATOM 1548 C C . ASP A 1 203 ? -2.032 4.747 -3.824 1.00 84.31 203 ASP A C 1
ATOM 1550 O O . ASP A 1 203 ? -2.362 5.514 -4.734 1.00 84.31 203 ASP A O 1
ATOM 1554 N N . LEU A 1 204 ? -2.117 3.418 -3.963 1.00 84.69 204 LEU A N 1
ATOM 1555 C CA . LEU A 1 204 ? -2.591 2.772 -5.187 1.00 84.69 204 LEU A CA 1
ATOM 1556 C C . LEU A 1 204 ? -4.038 3.150 -5.515 1.00 84.69 204 LEU A C 1
ATOM 1558 O O . LEU A 1 204 ? -4.349 3.425 -6.675 1.00 84.69 204 LEU A O 1
ATOM 1562 N N . ALA A 1 205 ? -4.915 3.200 -4.510 1.00 83.94 205 ALA A N 1
ATOM 1563 C CA . ALA A 1 205 ? -6.323 3.565 -4.678 1.00 83.94 205 ALA A CA 1
ATOM 1564 C C . ALA A 1 205 ? -6.543 5.057 -5.001 1.00 83.94 205 ALA A C 1
ATOM 1566 O O . ALA A 1 205 ? -7.623 5.461 -5.460 1.00 83.94 205 ALA A O 1
ATOM 1567 N N . SER A 1 206 ? -5.522 5.878 -4.762 1.00 79.06 206 SER A N 1
ATOM 1568 C CA . SER A 1 206 ? -5.505 7.308 -5.073 1.00 79.06 206 SER A CA 1
ATOM 1569 C C . SER A 1 206 ? -4.851 7.607 -6.429 1.00 79.06 206 SER A C 1
ATOM 1571 O O . SER A 1 206 ? -4.993 8.716 -6.944 1.00 79.06 206 SER A O 1
ATOM 1573 N N . SER A 1 207 ? -4.178 6.625 -7.042 1.00 73.25 207 SER A N 1
ATOM 1574 C CA . SER A 1 207 ? -3.459 6.811 -8.304 1.00 73.25 207 SER A CA 1
ATOM 1575 C C . SER A 1 207 ? -4.408 6.992 -9.507 1.00 73.25 207 SER A C 1
ATOM 1577 O O . SER A 1 207 ? -5.420 6.287 -9.620 1.00 73.25 207 SER A O 1
ATOM 1579 N N . PRO A 1 208 ? -4.106 7.898 -10.459 1.00 67.25 208 PRO A N 1
ATOM 1580 C CA . PRO A 1 208 ? -4.908 8.061 -11.668 1.00 67.25 208 PRO A CA 1
ATOM 1581 C C . PRO A 1 208 ? -4.762 6.857 -12.619 1.00 67.25 208 PRO A C 1
ATOM 1583 O O . PRO A 1 208 ? -3.680 6.284 -12.766 1.00 67.25 208 PRO A O 1
ATOM 1586 N N . CYS A 1 209 ? -5.829 6.497 -13.345 1.00 64.25 209 CYS A N 1
ATOM 1587 C CA . CYS A 1 209 ? -5.762 5.500 -14.427 1.00 64.25 209 CYS A CA 1
ATOM 1588 C C . CYS A 1 209 ? -5.564 6.156 -15.806 1.00 64.25 209 CYS A C 1
ATOM 1590 O O . CYS A 1 209 ? -6.010 7.278 -16.044 1.00 64.25 209 CYS A O 1
ATOM 1592 N N . THR A 1 210 ? -4.947 5.423 -16.748 1.00 60.22 210 THR A N 1
ATOM 1593 C CA . THR A 1 210 ? -4.628 5.897 -18.125 1.00 60.22 210 THR A CA 1
ATOM 1594 C C . THR A 1 210 ? -5.797 6.493 -18.912 1.00 60.22 210 THR A C 1
ATOM 1596 O O . THR A 1 210 ? -5.574 7.343 -19.772 1.00 60.22 210 THR A O 1
ATOM 1599 N N . THR A 1 211 ? -7.035 6.099 -18.614 1.00 57.69 211 THR A N 1
ATOM 1600 C CA . THR A 1 211 ? -8.250 6.597 -19.275 1.00 57.69 211 THR A CA 1
ATOM 1601 C C . THR A 1 211 ? -8.847 7.851 -18.620 1.00 57.69 211 THR A C 1
ATOM 1603 O O . THR A 1 211 ? -9.982 8.199 -18.927 1.00 57.69 211 THR A O 1
ATOM 1606 N N . ASN A 1 212 ? -8.132 8.525 -17.706 1.00 53.59 212 ASN A N 1
ATOM 1607 C CA . ASN A 1 212 ? -8.661 9.578 -16.818 1.00 53.59 212 ASN A CA 1
ATOM 1608 C C . ASN A 1 212 ? -9.838 9.123 -15.928 1.00 53.59 212 ASN A C 1
ATOM 1610 O O . ASN A 1 212 ? -10.467 9.943 -15.261 1.00 53.59 212 ASN A O 1
ATOM 1614 N N . CYS A 1 213 ? -10.131 7.823 -15.872 1.00 55.84 213 CYS A N 1
ATOM 1615 C CA . CYS A 1 213 ? -11.084 7.262 -14.925 1.00 55.84 213 CYS A CA 1
ATOM 1616 C C . CYS A 1 213 ? -10.366 7.068 -13.588 1.00 55.84 213 CYS A C 1
ATOM 1618 O O . CYS A 1 213 ? -9.707 6.051 -13.383 1.00 55.84 213 CYS A O 1
ATOM 1620 N N . ALA A 1 214 ? -10.445 8.043 -12.684 1.00 64.88 214 ALA A N 1
ATOM 1621 C CA . ALA A 1 214 ? -10.106 7.784 -11.289 1.00 64.88 214 ALA A CA 1
ATOM 1622 C C . ALA A 1 214 ? -10.967 6.619 -10.766 1.00 64.88 214 ALA A C 1
ATOM 1624 O O . ALA A 1 214 ? -12.097 6.425 -11.228 1.00 64.88 214 ALA A O 1
ATOM 1625 N N . LEU A 1 215 ? -10.442 5.845 -9.813 1.00 73.38 215 LEU A N 1
ATOM 1626 C CA . LEU A 1 215 ? -11.264 4.878 -9.086 1.00 73.38 215 LEU A CA 1
ATOM 1627 C C . LEU A 1 215 ? -12.467 5.608 -8.490 1.00 73.38 215 LEU A C 1
ATOM 1629 O O . LEU A 1 215 ? -12.326 6.709 -7.945 1.00 73.38 215 LEU A O 1
ATOM 1633 N N . THR A 1 216 ? -13.647 5.018 -8.647 1.00 78.12 216 THR A N 1
ATOM 1634 C CA . THR A 1 216 ? -14.859 5.551 -8.031 1.00 78.12 216 THR A CA 1
ATOM 1635 C C . THR A 1 216 ? -14.854 5.220 -6.544 1.00 78.12 216 THR A C 1
ATOM 1637 O O . THR A 1 216 ? -14.168 4.293 -6.107 1.00 78.12 216 THR A O 1
ATOM 1640 N N . ASP A 1 217 ? -15.642 5.943 -5.752 1.00 78.88 217 ASP A N 1
ATOM 1641 C CA . ASP A 1 217 ? -15.774 5.628 -4.325 1.00 78.88 217 ASP A CA 1
ATOM 1642 C C . ASP A 1 217 ? -16.313 4.206 -4.118 1.00 78.88 217 ASP A C 1
ATOM 1644 O O . ASP A 1 217 ? -15.872 3.515 -3.209 1.00 78.88 217 ASP A O 1
ATOM 1648 N N . ALA A 1 218 ? -17.158 3.710 -5.030 1.00 80.75 218 ALA A N 1
ATOM 1649 C CA . ALA A 1 218 ? -17.633 2.329 -5.011 1.00 80.75 218 ALA A CA 1
ATOM 1650 C C . ALA A 1 218 ? -16.492 1.306 -5.182 1.00 80.75 218 ALA A C 1
ATOM 1652 O O . ALA A 1 218 ? -16.457 0.303 -4.467 1.00 80.75 218 ALA A O 1
ATOM 1653 N N . ASP A 1 219 ? -15.537 1.568 -6.082 1.00 81.31 219 ASP A N 1
ATOM 1654 C CA . ASP A 1 219 ? -14.375 0.692 -6.291 1.00 81.31 219 ASP A CA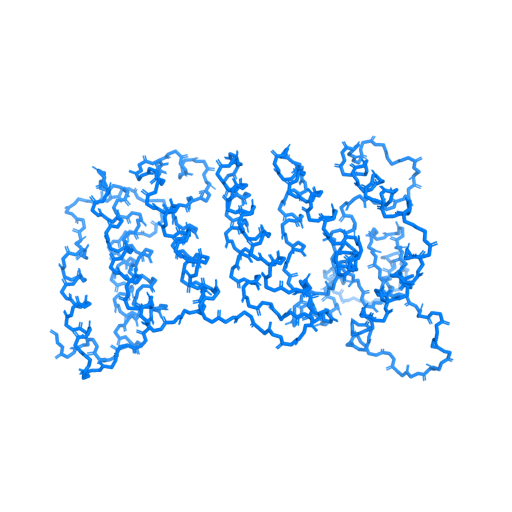 1
ATOM 1655 C C . ASP A 1 219 ? -13.489 0.637 -5.037 1.00 81.31 219 ASP A C 1
ATOM 1657 O O . ASP A 1 219 ? -13.034 -0.436 -4.632 1.00 81.31 219 ASP A O 1
ATOM 1661 N N . ARG A 1 220 ? -13.280 1.793 -4.388 1.00 84.38 220 ARG A N 1
ATOM 1662 C CA . ARG A 1 220 ? -12.543 1.883 -3.118 1.00 84.38 220 ARG A CA 1
ATOM 1663 C C . ARG A 1 220 ? -13.279 1.152 -1.999 1.00 84.38 220 ARG A C 1
ATOM 1665 O O . ARG A 1 220 ? -12.656 0.396 -1.257 1.00 84.38 220 ARG A O 1
ATOM 1672 N N . SER A 1 221 ? -14.600 1.297 -1.919 1.00 85.88 221 SER A N 1
ATOM 1673 C CA . SER A 1 221 ? -15.427 0.617 -0.919 1.00 85.88 221 SER A CA 1
ATOM 1674 C C . SER A 1 221 ? -15.317 -0.909 -1.013 1.00 85.88 221 SER A C 1
ATOM 1676 O O . SER A 1 221 ? -15.243 -1.567 0.021 1.00 85.88 221 SER A O 1
ATOM 1678 N N . ILE A 1 222 ? -15.212 -1.493 -2.215 1.00 88.00 222 ILE A N 1
ATOM 1679 C CA . ILE A 1 222 ? -14.993 -2.946 -2.382 1.00 88.00 222 ILE A CA 1
ATOM 1680 C C . ILE A 1 222 ? -13.664 -3.387 -1.756 1.00 88.00 222 ILE A C 1
ATOM 1682 O O . ILE A 1 222 ? -13.618 -4.403 -1.059 1.00 88.00 222 ILE A O 1
ATOM 1686 N N . LEU A 1 223 ? -12.584 -2.637 -1.990 1.00 90.06 223 LEU A N 1
ATOM 1687 C CA . LEU A 1 223 ? -11.277 -2.928 -1.397 1.00 90.06 223 LEU A CA 1
ATOM 1688 C C . LEU A 1 223 ? -11.334 -2.852 0.133 1.00 90.06 223 LEU A C 1
ATOM 1690 O O . LEU A 1 223 ? -10.837 -3.737 0.823 1.00 90.06 223 LEU A O 1
ATOM 1694 N N . ILE A 1 224 ? -11.992 -1.826 0.662 1.00 90.88 224 ILE A N 1
ATOM 1695 C CA . ILE A 1 224 ? -12.096 -1.595 2.103 1.00 90.88 224 ILE A CA 1
ATOM 1696 C C . ILE A 1 224 ? -12.936 -2.674 2.780 1.00 90.88 224 ILE A C 1
ATOM 1698 O O . ILE A 1 224 ? -12.579 -3.125 3.862 1.00 90.88 224 ILE A O 1
ATOM 1702 N N . LEU A 1 225 ? -14.000 -3.155 2.133 1.00 90.94 225 LEU A N 1
ATOM 1703 C CA . LEU A 1 225 ? -14.764 -4.300 2.631 1.00 90.94 225 LEU A CA 1
ATOM 1704 C C . LEU A 1 225 ? -13.891 -5.558 2.737 1.00 90.94 225 LEU A C 1
ATOM 1706 O O . LEU A 1 225 ? -13.942 -6.232 3.760 1.00 90.94 225 LEU A O 1
ATOM 1710 N N . LYS A 1 226 ? -13.016 -5.823 1.757 1.00 92.56 226 LYS A N 1
ATOM 1711 C CA . LYS A 1 226 ? -12.050 -6.933 1.856 1.00 92.56 226 LYS A CA 1
ATOM 1712 C C . LYS A 1 226 ? -11.060 -6.749 3.010 1.00 92.56 226 LYS A C 1
ATOM 1714 O O . LYS A 1 226 ? -10.722 -7.720 3.680 1.00 92.56 226 LYS A O 1
ATOM 1719 N N . LEU A 1 227 ? -10.599 -5.521 3.255 1.00 93.94 227 LEU A N 1
ATOM 1720 C CA . LEU A 1 227 ? -9.710 -5.208 4.382 1.00 93.94 227 LEU A CA 1
ATOM 1721 C C . LEU A 1 227 ? -10.421 -5.341 5.737 1.00 93.94 227 LEU A C 1
ATOM 1723 O O . LEU A 1 227 ? -9.821 -5.800 6.705 1.00 93.94 227 LEU A O 1
ATOM 1727 N N . ILE A 1 228 ? -11.707 -4.992 5.806 1.00 92.25 228 ILE A N 1
ATOM 1728 C CA . ILE A 1 228 ? -12.558 -5.223 6.979 1.00 92.25 228 ILE A CA 1
ATOM 1729 C C . ILE A 1 228 ? -12.716 -6.724 7.236 1.00 92.25 228 ILE A C 1
ATOM 1731 O O . ILE A 1 228 ? -12.568 -7.170 8.373 1.00 92.25 228 ILE A O 1
ATOM 1735 N N . ASP A 1 229 ? -12.992 -7.511 6.196 1.00 92.56 229 ASP A N 1
ATOM 1736 C CA . ASP A 1 229 ? -13.093 -8.966 6.318 1.00 92.56 229 ASP A CA 1
ATOM 1737 C C . ASP A 1 229 ? -11.768 -9.557 6.812 1.00 92.56 229 ASP A C 1
ATOM 1739 O O . ASP A 1 229 ? -11.756 -10.353 7.751 1.00 92.56 229 ASP A O 1
ATOM 1743 N N . LEU A 1 230 ? -10.641 -9.089 6.270 1.00 92.12 230 LEU A N 1
ATOM 1744 C CA . LEU A 1 230 ? -9.309 -9.464 6.737 1.00 92.12 230 LEU A CA 1
ATOM 1745 C C . LEU A 1 230 ? -9.109 -9.124 8.224 1.00 92.12 230 LEU A C 1
ATOM 1747 O O . LEU A 1 230 ? -8.744 -10.008 9.001 1.00 92.12 230 LEU A O 1
ATOM 1751 N N . LEU A 1 231 ? -9.427 -7.898 8.653 1.00 91.69 231 LEU A N 1
ATOM 1752 C CA . LEU A 1 231 ? -9.357 -7.475 10.059 1.00 91.69 231 LEU A CA 1
ATOM 1753 C C . LEU A 1 231 ? -10.185 -8.391 10.976 1.00 91.69 231 LEU A C 1
ATOM 1755 O O . LEU A 1 231 ? -9.769 -8.707 12.095 1.00 91.69 231 LEU A O 1
ATOM 1759 N N . ASN A 1 232 ? -11.342 -8.856 10.501 1.00 88.19 232 ASN A N 1
ATOM 1760 C CA . ASN A 1 232 ? -12.218 -9.772 11.232 1.00 88.19 232 ASN A CA 1
ATOM 1761 C C . ASN A 1 232 ? -11.662 -11.197 11.364 1.00 88.19 232 ASN A C 1
ATOM 1763 O O . ASN A 1 232 ? -12.058 -11.920 12.279 1.00 88.19 232 ASN A O 1
ATOM 1767 N N . THR A 1 233 ? -10.728 -11.592 10.500 1.00 87.62 233 THR A N 1
ATOM 1768 C CA . THR A 1 233 ? -10.127 -12.937 10.511 1.00 87.62 233 THR A CA 1
ATOM 1769 C C . THR A 1 233 ? -8.838 -13.041 11.326 1.00 87.62 233 THR A C 1
ATOM 1771 O O . THR A 1 233 ? -8.524 -14.124 11.816 1.00 87.62 233 THR A O 1
ATOM 1774 N N . ILE A 1 234 ? -8.103 -11.940 11.521 1.00 86.19 234 ILE A N 1
ATOM 1775 C CA . ILE A 1 234 ? -6.812 -11.964 12.229 1.00 86.19 234 ILE A CA 1
ATOM 1776 C C . ILE A 1 234 ? -7.030 -12.117 13.744 1.00 86.19 234 ILE A C 1
ATOM 1778 O O . ILE A 1 234 ? -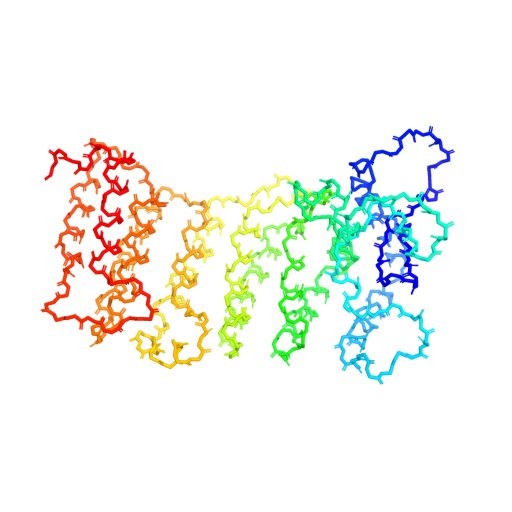7.858 -11.399 14.312 1.00 86.19 234 ILE A O 1
ATOM 1782 N N . PRO A 1 235 ? -6.310 -13.026 14.427 1.00 80.75 235 PRO A N 1
ATOM 1783 C CA . PRO A 1 235 ? -6.462 -13.240 15.862 1.00 80.75 235 PRO A CA 1
ATOM 1784 C C . PRO A 1 235 ? -5.946 -12.053 16.694 1.00 80.75 235 PRO A C 1
ATOM 1786 O O . PRO A 1 235 ? -4.816 -11.604 16.541 1.00 80.75 235 PRO A O 1
ATOM 1789 N N . THR A 1 236 ? -6.766 -11.591 17.638 1.00 72.62 236 THR A N 1
ATOM 1790 C CA . THR A 1 236 ? -6.450 -10.541 18.619 1.00 72.62 236 THR A CA 1
ATOM 1791 C C . THR A 1 236 ? -5.802 -11.164 19.861 1.00 72.62 236 THR A C 1
ATOM 1793 O O . THR A 1 236 ? -6.502 -11.607 20.773 1.00 72.62 236 THR A O 1
ATOM 1796 N N . GLY A 1 237 ? -4.469 -11.263 19.897 1.00 63.22 237 GLY A N 1
ATOM 1797 C CA . GLY A 1 237 ? -3.767 -11.862 21.048 1.00 63.22 237 GLY A CA 1
ATOM 1798 C C . GLY A 1 237 ? -2.265 -12.120 20.899 1.00 63.22 237 GLY A C 1
ATOM 1799 O O . GLY A 1 237 ? -1.663 -12.689 21.801 1.00 63.22 237 GLY A O 1
ATOM 1800 N N . THR A 1 238 ? -1.643 -11.717 19.790 1.00 63.94 238 THR A N 1
ATOM 1801 C CA . THR A 1 238 ? -0.211 -11.935 19.506 1.00 63.94 238 THR A CA 1
ATOM 1802 C C . THR A 1 238 ? 0.669 -10.726 19.853 1.00 63.94 238 THR A C 1
ATOM 1804 O O . THR A 1 238 ? 1.827 -10.657 19.444 1.00 63.94 238 THR A O 1
ATOM 1807 N N . ILE A 1 239 ? 0.142 -9.758 20.608 1.00 64.19 239 ILE A N 1
ATOM 1808 C CA . ILE A 1 239 ? 0.821 -8.481 20.871 1.00 64.19 239 ILE A CA 1
ATOM 1809 C C . ILE A 1 239 ? 2.121 -8.661 21.655 1.00 64.19 239 ILE A C 1
ATOM 1811 O O . ILE A 1 239 ? 3.116 -8.033 21.304 1.00 64.19 239 ILE A O 1
ATOM 1815 N N . ASP A 1 240 ? 2.163 -9.562 22.639 1.00 58.94 240 ASP A N 1
ATOM 1816 C CA . ASP A 1 240 ? 3.376 -9.786 23.436 1.00 58.94 240 ASP A CA 1
ATOM 1817 C C . ASP A 1 240 ? 4.537 -10.299 22.578 1.00 58.94 240 ASP A C 1
ATOM 1819 O O . ASP A 1 240 ? 5.672 -9.848 22.723 1.00 58.94 240 ASP A O 1
ATOM 1823 N N . THR A 1 241 ? 4.256 -11.202 21.635 1.00 58.09 241 THR A N 1
ATOM 1824 C CA . THR A 1 241 ? 5.263 -11.713 20.696 1.00 58.09 241 THR A CA 1
ATOM 1825 C C . THR A 1 241 ? 5.737 -10.643 19.714 1.00 58.09 241 THR A C 1
ATOM 1827 O O . THR A 1 241 ? 6.923 -10.589 19.403 1.00 58.09 241 THR A O 1
ATOM 1830 N N . VAL A 1 242 ? 4.838 -9.759 19.276 1.00 58.88 242 VAL A N 1
ATOM 1831 C CA . VAL A 1 242 ? 5.137 -8.683 18.319 1.00 58.88 242 VAL A CA 1
ATOM 1832 C C . VAL A 1 242 ? 5.950 -7.563 18.981 1.00 58.88 242 VAL A C 1
ATOM 1834 O O . VAL A 1 242 ? 6.960 -7.121 18.434 1.00 58.88 242 VAL A O 1
ATOM 1837 N N . GLN A 1 243 ? 5.579 -7.152 20.198 1.00 61.50 243 GLN A N 1
ATOM 1838 C CA . GLN A 1 243 ? 6.284 -6.113 20.958 1.00 61.50 243 GLN A CA 1
ATOM 1839 C C . GLN A 1 243 ? 7.673 -6.566 21.418 1.00 61.50 243 GLN A C 1
ATOM 1841 O O . GLN A 1 243 ? 8.623 -5.786 21.353 1.00 61.50 243 GLN A O 1
ATOM 1846 N N . GLN A 1 244 ? 7.828 -7.831 21.827 1.00 56.56 244 GLN A N 1
ATOM 1847 C CA . GLN A 1 244 ? 9.138 -8.391 22.183 1.00 56.56 244 GLN A CA 1
ATOM 1848 C C . GLN A 1 244 ? 10.099 -8.455 20.989 1.00 56.56 244 GLN A C 1
ATOM 1850 O O . GLN A 1 244 ? 11.311 -8.383 21.181 1.00 56.56 244 GLN A O 1
ATOM 1855 N N . GLN A 1 245 ? 9.569 -8.563 19.767 1.00 58.31 245 GLN A N 1
ATOM 1856 C CA . GLN A 1 245 ? 10.350 -8.631 18.530 1.00 58.31 245 GLN A CA 1
ATOM 1857 C C . GLN A 1 245 ? 10.467 -7.280 17.800 1.00 58.31 245 GLN A C 1
ATOM 1859 O O . GLN A 1 245 ? 11.047 -7.244 16.719 1.00 58.31 245 GLN A O 1
ATOM 1864 N N . GLN A 1 246 ? 9.947 -6.178 18.368 1.00 63.59 246 GLN A N 1
ATOM 1865 C CA . GLN A 1 246 ? 9.883 -4.852 17.719 1.00 63.59 246 GLN A CA 1
ATOM 1866 C C . GLN A 1 246 ? 9.259 -4.894 16.311 1.00 63.59 246 GLN A C 1
ATOM 1868 O O . GLN A 1 246 ? 9.656 -4.155 15.411 1.00 63.59 246 GLN A O 1
ATOM 1873 N N . GLN A 1 247 ? 8.288 -5.780 16.106 1.00 68.62 247 GLN A N 1
ATOM 1874 C CA . GLN A 1 247 ? 7.611 -5.945 14.826 1.00 68.62 247 GLN A CA 1
ATOM 1875 C C . GLN A 1 247 ? 6.383 -5.035 14.735 1.00 68.62 247 GLN A C 1
ATOM 1877 O O . GLN A 1 247 ? 5.783 -4.660 15.743 1.00 68.62 247 GLN A O 1
ATOM 1882 N N . SER A 1 248 ? 5.998 -4.680 13.511 1.00 75.12 248 SER A N 1
ATOM 1883 C CA . SER A 1 248 ? 4.740 -3.990 13.230 1.00 75.12 248 SER A CA 1
ATOM 1884 C C . SER A 1 248 ? 3.557 -4.936 13.440 1.00 75.12 248 SER A C 1
ATOM 1886 O O . SER A 1 248 ? 3.511 -6.012 12.848 1.00 75.12 248 SER A O 1
ATOM 1888 N N . ASP A 1 249 ? 2.595 -4.545 14.278 1.00 84.44 249 ASP A N 1
ATOM 1889 C CA . ASP A 1 249 ? 1.383 -5.338 14.500 1.00 84.44 249 ASP A CA 1
ATOM 1890 C C . ASP A 1 249 ? 0.463 -5.260 13.265 1.00 84.44 249 ASP A C 1
ATOM 1892 O O . ASP A 1 249 ? 0.022 -4.160 12.912 1.00 84.44 249 ASP A O 1
ATOM 1896 N N . PRO A 1 250 ? 0.123 -6.394 12.619 1.00 84.00 250 PRO A N 1
ATOM 1897 C CA . PRO A 1 250 ? -0.744 -6.406 11.443 1.00 84.00 250 PRO A CA 1
ATOM 1898 C C . PRO A 1 250 ? -2.112 -5.764 11.695 1.00 84.00 250 PRO A C 1
ATOM 1900 O O . PRO A 1 250 ? -2.657 -5.123 10.798 1.00 84.00 250 PRO A O 1
ATOM 1903 N N . ILE A 1 251 ? -2.672 -5.890 12.904 1.00 89.19 251 ILE A N 1
ATOM 1904 C CA . ILE A 1 251 ? -3.957 -5.269 13.245 1.00 89.19 251 ILE A CA 1
ATOM 1905 C C . ILE A 1 251 ? -3.812 -3.747 13.310 1.00 89.19 251 ILE A C 1
ATOM 1907 O O . ILE A 1 251 ? -4.652 -3.032 12.766 1.00 89.19 251 ILE A O 1
ATOM 1911 N N . ALA A 1 252 ? -2.736 -3.246 13.922 1.00 87.62 252 ALA A N 1
ATOM 1912 C CA . ALA A 1 252 ? -2.461 -1.812 13.975 1.00 87.62 252 ALA A CA 1
ATOM 1913 C C . ALA A 1 252 ? -2.295 -1.230 12.563 1.00 87.62 252 ALA A C 1
ATOM 1915 O O . ALA A 1 252 ? -2.969 -0.259 12.216 1.00 87.62 25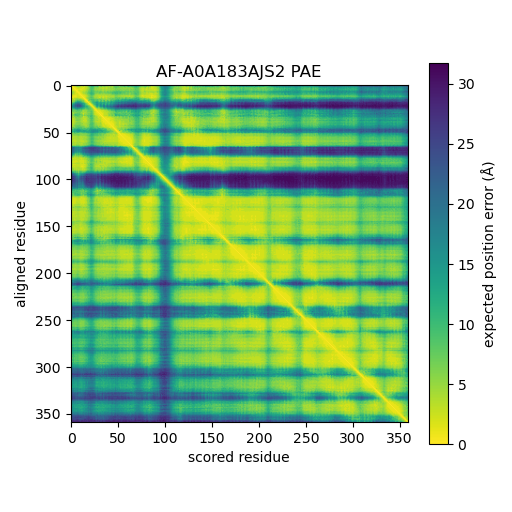2 ALA A O 1
ATOM 1916 N N . CYS A 1 253 ? -1.491 -1.882 11.718 1.00 88.56 253 CYS A N 1
ATOM 1917 C CA . CYS A 1 253 ? -1.293 -1.466 10.331 1.00 88.56 253 CYS A CA 1
ATOM 1918 C C . CYS A 1 253 ? -2.594 -1.506 9.513 1.00 88.56 253 CYS A C 1
ATOM 1920 O O . CYS A 1 253 ? -2.812 -0.641 8.667 1.00 88.56 253 CYS A O 1
ATOM 1922 N N . LEU A 1 254 ? -3.489 -2.469 9.765 1.00 91.56 254 LEU A N 1
ATOM 1923 C CA . LEU A 1 254 ? -4.801 -2.518 9.109 1.00 91.56 254 LEU A CA 1
ATOM 1924 C C . LEU A 1 254 ? -5.709 -1.367 9.532 1.00 91.56 254 LEU A C 1
ATOM 1926 O O . LEU A 1 254 ? -6.381 -0.790 8.680 1.00 91.56 254 LEU A O 1
ATOM 1930 N N . ILE A 1 255 ? -5.735 -1.028 10.823 1.00 90.50 255 ILE A N 1
ATOM 1931 C CA . ILE A 1 255 ? -6.511 0.113 11.328 1.00 90.50 255 ILE A CA 1
ATOM 1932 C C . ILE A 1 255 ? -6.031 1.401 10.653 1.00 90.50 255 ILE A C 1
ATOM 1934 O O . ILE A 1 255 ? -6.852 2.177 10.162 1.00 90.50 255 ILE A O 1
ATOM 1938 N N . GLU A 1 256 ? -4.714 1.605 10.582 1.00 88.25 256 GLU A N 1
ATOM 1939 C CA . GLU A 1 256 ? -4.118 2.761 9.909 1.00 88.25 256 GLU A CA 1
ATOM 1940 C C . GLU A 1 256 ? -4.480 2.783 8.420 1.00 88.25 256 GLU A C 1
ATOM 1942 O O . GLU A 1 256 ? -5.052 3.768 7.950 1.00 88.25 256 GLU A O 1
ATOM 1947 N N . CYS A 1 257 ? -4.269 1.670 7.711 1.00 90.38 257 CYS A N 1
ATOM 1948 C CA . CYS A 1 257 ? -4.602 1.516 6.295 1.00 90.38 257 CYS A CA 1
ATOM 1949 C C . CYS A 1 257 ? -6.068 1.871 6.003 1.00 90.38 257 CYS A C 1
ATOM 1951 O O . CYS A 1 257 ? -6.346 2.685 5.123 1.00 90.38 257 CYS A O 1
ATOM 1953 N N . LEU A 1 258 ? -7.013 1.332 6.785 1.00 90.06 258 LEU A N 1
ATOM 1954 C CA . LEU A 1 258 ? -8.448 1.610 6.650 1.00 90.06 258 LEU A CA 1
ATOM 1955 C C . LEU A 1 258 ? -8.779 3.100 6.803 1.00 90.06 258 LEU A C 1
ATOM 1957 O O . LEU A 1 258 ? -9.724 3.585 6.184 1.00 90.06 258 LEU A O 1
ATOM 1961 N N . THR A 1 259 ? -8.004 3.830 7.606 1.00 84.44 259 THR A N 1
ATOM 1962 C CA . THR A 1 259 ? -8.214 5.265 7.852 1.00 84.44 259 THR A CA 1
ATOM 1963 C C . THR A 1 259 ? -7.531 6.178 6.840 1.00 84.44 259 THR A C 1
ATOM 1965 O O . THR A 1 259 ? -7.835 7.368 6.793 1.00 84.44 259 THR A O 1
ATOM 1968 N N . SER A 1 260 ? -6.653 5.631 6.000 1.00 85.69 260 SER A N 1
ATOM 1969 C CA . SER A 1 260 ? -5.970 6.364 4.931 1.00 85.69 260 SER A CA 1
ATOM 1970 C C . SER A 1 260 ? -6.776 6.436 3.629 1.00 85.69 260 SER A C 1
ATOM 1972 O O . SER A 1 260 ? -6.406 7.187 2.727 1.00 85.69 260 SER A O 1
ATOM 1974 N N . PHE A 1 261 ? -7.875 5.686 3.501 1.00 83.56 261 PHE A N 1
ATOM 1975 C CA . PHE A 1 261 ? -8.726 5.742 2.313 1.00 83.56 261 PHE A CA 1
ATOM 1976 C C . PHE A 1 261 ? -9.701 6.922 2.339 1.00 83.56 261 PHE A C 1
ATOM 1978 O O . PHE A 1 261 ? -10.338 7.218 3.349 1.00 83.56 261 PHE A O 1
ATOM 1985 N N . SER A 1 262 ? -9.914 7.522 1.167 1.00 76.19 262 SER A N 1
ATOM 1986 C CA . SER A 1 262 ? -11.124 8.304 0.913 1.00 76.19 262 SER A CA 1
ATOM 1987 C C . SER A 1 262 ? -12.296 7.346 0.680 1.00 76.19 262 SER A C 1
ATOM 1989 O O . SER A 1 262 ? -12.239 6.475 -0.190 1.00 76.19 262 SER A O 1
ATOM 1991 N N . VAL A 1 263 ? -13.340 7.480 1.496 1.00 73.06 263 VAL A N 1
ATOM 1992 C CA . VAL A 1 263 ? -14.489 6.567 1.531 1.00 73.06 263 VAL A CA 1
ATOM 1993 C C . VAL A 1 263 ? -15.793 7.273 1.218 1.00 73.06 263 VAL A C 1
ATOM 1995 O O . VAL A 1 263 ? -15.953 8.463 1.498 1.00 73.06 263 VAL A O 1
ATOM 1998 N N . ASP A 1 264 ? -16.752 6.506 0.697 1.00 78.19 264 ASP A N 1
ATOM 1999 C CA . ASP A 1 264 ? -18.133 6.964 0.630 1.00 78.19 264 ASP A CA 1
ATOM 2000 C C . ASP A 1 264 ? -18.696 7.253 2.035 1.00 78.19 264 ASP A C 1
ATOM 2002 O O . ASP A 1 264 ? -18.197 6.786 3.066 1.00 78.19 264 ASP A O 1
ATOM 2006 N N . ARG A 1 265 ? -19.758 8.060 2.084 1.00 77.38 265 ARG A N 1
ATOM 2007 C CA . ARG A 1 265 ? -20.344 8.522 3.347 1.00 77.38 265 ARG A CA 1
ATOM 2008 C C . ARG A 1 265 ? -20.885 7.377 4.206 1.00 77.38 265 ARG A C 1
ATOM 2010 O O . ARG A 1 265 ? -20.796 7.462 5.428 1.00 77.38 265 ARG A O 1
ATOM 2017 N N . ASP A 1 266 ? -21.457 6.339 3.605 1.00 81.12 266 ASP A N 1
ATOM 2018 C CA . ASP A 1 266 ? -22.101 5.257 4.353 1.00 81.12 266 ASP A CA 1
ATOM 2019 C C . ASP A 1 266 ? -21.054 4.370 5.032 1.00 81.12 266 ASP A C 1
ATOM 2021 O O . ASP A 1 266 ? -21.175 4.035 6.214 1.00 81.12 266 ASP A O 1
ATOM 2025 N N . LEU A 1 267 ? -19.979 4.042 4.318 1.00 81.69 267 LEU A N 1
ATOM 2026 C CA . LEU A 1 267 ? -18.842 3.304 4.841 1.00 81.69 267 LEU A CA 1
ATOM 2027 C C . LEU A 1 267 ? -18.071 4.132 5.872 1.00 81.69 267 LEU A C 1
ATOM 2029 O O . LEU A 1 267 ? -17.712 3.592 6.916 1.00 81.69 267 LEU A O 1
ATOM 2033 N N . ALA A 1 268 ? -17.915 5.444 5.657 1.00 80.06 268 ALA A N 1
ATOM 2034 C CA . ALA A 1 268 ? -17.324 6.356 6.641 1.00 80.06 268 ALA A CA 1
ATOM 2035 C C . ALA A 1 268 ? -18.070 6.339 7.985 1.00 80.06 268 ALA A C 1
ATOM 2037 O O . ALA A 1 268 ? -17.454 6.455 9.043 1.00 80.06 268 ALA A O 1
ATOM 2038 N N . LEU A 1 269 ? -19.398 6.187 7.958 1.00 80.25 269 LEU A N 1
ATOM 2039 C CA . LEU A 1 269 ? -20.229 6.114 9.163 1.00 80.25 269 LEU A CA 1
ATOM 2040 C C . LEU A 1 269 ? -20.202 4.731 9.829 1.00 80.25 269 LEU A C 1
ATOM 2042 O O . LEU A 1 269 ? -20.331 4.642 11.052 1.00 80.25 269 LEU A O 1
ATOM 2046 N N . ARG A 1 270 ? -20.020 3.662 9.046 1.00 84.31 270 ARG A N 1
ATOM 2047 C CA . ARG A 1 270 ? -19.948 2.274 9.534 1.00 84.31 270 ARG A CA 1
ATOM 2048 C C . ARG A 1 270 ? -18.565 1.880 10.045 1.00 84.31 270 ARG A C 1
ATOM 2050 O O . ARG A 1 270 ? -18.476 1.057 10.950 1.00 84.31 270 ARG A O 1
ATOM 2057 N N . LEU A 1 271 ? -17.492 2.441 9.493 1.00 86.25 271 LEU A N 1
ATOM 2058 C CA . LEU A 1 271 ? -16.122 2.076 9.855 1.00 86.25 271 LEU A CA 1
ATOM 2059 C C . LEU A 1 271 ? -15.835 2.245 11.362 1.00 86.25 271 LEU A C 1
ATOM 2061 O O . LEU A 1 271 ? -15.291 1.311 11.948 1.00 86.25 271 LEU A O 1
ATOM 2065 N N . PRO A 1 272 ? -16.272 3.326 12.044 1.00 86.00 272 PRO A N 1
ATOM 2066 C CA . PRO A 1 272 ? -16.129 3.431 13.493 1.00 86.00 272 PRO A CA 1
ATOM 2067 C C . PRO A 1 272 ? -16.779 2.278 14.269 1.00 86.00 272 PRO A C 1
ATOM 2069 O O . PRO A 1 272 ? -16.202 1.824 15.251 1.00 86.00 272 PRO A O 1
ATOM 2072 N N . ASP A 1 273 ? -17.953 1.784 13.847 1.00 86.25 273 ASP A N 1
ATOM 2073 C CA . ASP A 1 273 ? -18.593 0.626 14.495 1.00 86.25 273 ASP A CA 1
ATOM 2074 C C . ASP A 1 273 ? -17.715 -0.615 14.409 1.00 86.25 273 ASP A C 1
ATOM 2076 O O . ASP A 1 273 ? -17.516 -1.308 15.401 1.00 86.25 273 ASP A O 1
ATOM 2080 N N . ILE A 1 274 ? -17.181 -0.870 13.219 1.00 88.81 274 ILE A N 1
ATOM 2081 C CA . ILE A 1 274 ? -16.355 -2.040 12.930 1.00 88.81 274 ILE A CA 1
ATOM 2082 C C . ILE A 1 274 ? -15.058 -1.980 13.741 1.00 88.81 274 ILE A C 1
ATOM 2084 O O . ILE A 1 274 ? -14.672 -2.966 14.366 1.00 88.81 274 ILE A O 1
ATOM 2088 N N . LEU A 1 275 ? -14.420 -0.807 13.793 1.00 90.38 275 LEU A N 1
ATOM 2089 C CA . LEU A 1 275 ? -13.209 -0.606 14.584 1.00 90.38 275 LEU A CA 1
ATOM 2090 C C . LEU A 1 275 ? -13.474 -0.787 16.083 1.00 90.38 275 LEU A C 1
ATOM 2092 O O . LEU A 1 275 ? -12.686 -1.438 16.755 1.00 90.38 275 LEU A O 1
ATOM 2096 N N . PHE A 1 276 ? -14.588 -0.284 16.625 1.00 89.81 276 PHE A N 1
ATOM 2097 C CA . PHE A 1 276 ? -14.919 -0.524 18.035 1.00 89.81 276 PHE A CA 1
ATOM 2098 C C . PHE A 1 276 ? -15.259 -1.993 18.327 1.00 89.81 276 PHE A C 1
ATOM 2100 O O . PHE A 1 276 ? -14.857 -2.497 19.371 1.00 89.81 276 PHE A O 1
ATOM 2107 N N . GLN A 1 277 ? -15.922 -2.704 17.409 1.00 90.19 277 GLN A N 1
ATOM 2108 C CA . GLN A 1 277 ? -16.201 -4.143 17.549 1.00 90.19 277 GLN A CA 1
ATOM 2109 C C . GLN A 1 277 ? -14.926 -5.001 17.605 1.00 90.19 277 GLN A C 1
ATOM 2111 O O . GLN A 1 277 ? -14.949 -6.104 18.148 1.00 90.19 277 GLN A O 1
ATOM 2116 N N . LEU A 1 278 ? -13.787 -4.505 17.107 1.00 91.25 278 LEU A N 1
ATOM 2117 C CA . LEU A 1 278 ? -12.493 -5.165 17.300 1.00 91.25 278 LEU A CA 1
ATOM 2118 C C . LEU A 1 278 ? -12.132 -5.295 18.789 1.00 91.25 278 LEU A C 1
ATOM 2120 O O . LEU A 1 278 ? -11.554 -6.300 19.201 1.00 91.25 278 LEU A O 1
ATOM 2124 N N . LEU A 1 279 ? -12.506 -4.310 19.609 1.00 90.56 279 LEU A N 1
ATOM 2125 C CA . LEU A 1 279 ? -12.244 -4.338 21.047 1.00 90.56 279 LEU A CA 1
ATOM 2126 C C . LEU A 1 279 ? -13.062 -5.416 21.765 1.00 90.56 279 LEU A C 1
ATOM 2128 O O . LEU A 1 279 ? -12.570 -5.985 22.735 1.00 90.56 279 LEU A O 1
ATOM 2132 N N . ASP A 1 280 ? -14.259 -5.751 21.271 1.00 89.00 280 ASP A N 1
ATOM 2133 C CA . ASP A 1 280 ? -15.063 -6.859 21.812 1.00 89.00 280 ASP A CA 1
ATOM 2134 C C . ASP A 1 280 ? -14.397 -8.225 21.593 1.00 89.00 280 ASP A C 1
ATOM 2136 O O . ASP A 1 280 ? -14.654 -9.174 22.334 1.00 89.00 280 ASP A O 1
ATOM 2140 N N . ARG A 1 281 ? -13.530 -8.336 20.579 1.00 89.19 281 ARG A N 1
ATOM 2141 C CA . ARG A 1 281 ? -12.774 -9.558 20.265 1.00 89.19 281 ARG A CA 1
ATOM 2142 C C . ARG A 1 281 ? -11.504 -9.696 21.110 1.00 89.19 281 ARG A C 1
ATOM 2144 O O . ARG A 1 281 ? -10.891 -10.760 21.115 1.00 89.19 281 ARG A O 1
ATOM 2151 N N . CYS A 1 282 ? -11.087 -8.645 21.815 1.00 88.12 282 CYS A N 1
ATOM 2152 C CA . CYS A 1 282 ? -9.882 -8.669 22.638 1.00 88.12 282 CYS A CA 1
ATOM 2153 C C . CYS A 1 282 ? -10.131 -9.451 23.935 1.00 88.12 282 CYS A C 1
ATOM 2155 O O . CYS A 1 282 ? -10.875 -9.010 24.807 1.00 88.12 282 CYS A O 1
ATOM 2157 N N . TYR A 1 283 ? -9.473 -10.603 24.082 1.00 83.75 283 TYR A N 1
ATOM 2158 C CA . TYR A 1 283 ? -9.612 -11.457 25.269 1.00 83.75 283 TYR A CA 1
ATOM 2159 C C . TYR A 1 283 ? -8.640 -11.099 26.403 1.00 83.75 283 TYR A C 1
ATOM 2161 O O . TYR A 1 283 ? -8.822 -11.561 27.530 1.00 83.75 283 TYR A O 1
ATOM 2169 N N . THR A 1 284 ? -7.614 -10.289 26.125 1.00 84.31 284 THR A N 1
ATOM 2170 C CA . THR A 1 284 ? -6.631 -9.828 27.114 1.00 84.31 284 THR A CA 1
ATOM 2171 C C . THR A 1 284 ? -6.689 -8.306 27.275 1.00 84.31 284 THR A C 1
ATOM 2173 O O . THR A 1 284 ? -6.963 -7.593 26.302 1.00 84.31 284 THR A O 1
ATOM 2176 N N . PRO A 1 285 ? -6.426 -7.780 28.489 1.00 84.19 285 PRO A N 1
ATOM 2177 C CA . PRO A 1 285 ? -6.351 -6.339 28.706 1.00 84.19 285 PRO A CA 1
ATOM 2178 C C . PRO A 1 285 ? -5.231 -5.718 27.864 1.00 84.19 285 PRO A C 1
ATOM 2180 O O . PRO A 1 285 ? -5.456 -4.691 27.235 1.00 84.19 285 PRO A O 1
ATOM 2183 N N . ASP A 1 286 ? -4.070 -6.363 27.758 1.00 82.06 286 ASP A N 1
ATOM 2184 C CA . ASP A 1 286 ? -2.943 -5.836 26.981 1.00 82.06 286 ASP A CA 1
ATOM 2185 C C . ASP A 1 286 ? -3.326 -5.609 25.510 1.00 82.06 286 ASP A C 1
ATOM 2187 O O . ASP A 1 286 ? -3.040 -4.549 24.954 1.00 82.06 286 ASP A O 1
ATOM 2191 N N . ALA A 1 287 ? -4.086 -6.535 24.909 1.00 83.88 287 ALA A N 1
ATOM 2192 C CA . ALA A 1 287 ? -4.584 -6.367 23.547 1.00 83.88 287 ALA A CA 1
ATOM 2193 C C . ALA A 1 287 ? -5.599 -5.234 23.406 1.00 83.88 287 ALA A C 1
ATOM 2195 O O . ALA A 1 287 ? -5.498 -4.398 22.507 1.00 83.88 287 ALA A O 1
ATOM 2196 N N . TYR A 1 288 ? -6.549 -5.168 24.335 1.00 88.75 288 TYR A N 1
ATOM 2197 C CA . TYR A 1 288 ? -7.552 -4.112 24.364 1.00 88.75 288 TYR A CA 1
ATOM 2198 C C . TYR A 1 288 ? -6.912 -2.720 24.420 1.00 88.75 288 TYR A C 1
ATOM 2200 O O . TYR A 1 288 ? -7.281 -1.813 23.674 1.00 88.75 288 TYR A O 1
ATOM 2208 N N . TYR A 1 289 ? -5.926 -2.560 25.299 1.00 87.44 289 TYR A N 1
ATOM 2209 C CA . TYR A 1 289 ? -5.280 -1.283 25.563 1.00 87.44 289 TYR A CA 1
ATOM 2210 C C . TYR A 1 289 ? -4.177 -0.923 24.566 1.00 87.44 289 TYR A C 1
ATOM 2212 O O . TYR A 1 289 ? -3.849 0.256 24.452 1.00 87.44 289 TYR A O 1
ATOM 2220 N N . ALA A 1 290 ? -3.676 -1.886 23.789 1.00 85.19 290 ALA A N 1
ATOM 2221 C CA . ALA A 1 290 ? -2.866 -1.610 22.607 1.00 85.19 290 ALA A CA 1
ATOM 2222 C C . ALA A 1 290 ? -3.708 -1.012 21.465 1.00 85.19 290 ALA A C 1
ATOM 2224 O O . ALA A 1 290 ? -3.296 -0.038 20.835 1.00 85.19 290 ALA A O 1
ATOM 2225 N N . TYR A 1 291 ? -4.911 -1.548 21.219 1.00 88.31 291 TYR A N 1
ATOM 2226 C CA . TYR A 1 291 ? -5.751 -1.112 20.096 1.00 88.31 291 TYR A CA 1
ATOM 2227 C C . TYR A 1 291 ? -6.642 0.091 20.403 1.00 88.31 291 TYR A C 1
ATOM 2229 O O . TYR A 1 291 ? -6.937 0.872 19.497 1.00 88.31 291 TYR A O 1
ATOM 2237 N N . LEU A 1 292 ? -7.066 0.288 21.655 1.00 90.50 292 LEU A N 1
ATOM 2238 C CA . LEU A 1 292 ? -7.967 1.385 22.020 1.00 90.50 292 LEU A CA 1
ATOM 2239 C C . LEU A 1 292 ? -7.425 2.777 21.625 1.00 90.50 292 LEU A C 1
ATOM 2241 O O . LEU A 1 292 ? -8.187 3.530 21.014 1.00 90.50 292 LEU A O 1
ATOM 2245 N N . PRO A 1 293 ? -6.157 3.151 21.903 1.00 88.25 293 PRO A N 1
ATOM 2246 C CA . PRO A 1 293 ? -5.620 4.446 21.484 1.00 88.25 293 PRO A CA 1
ATOM 2247 C C . PRO A 1 293 ? -5.591 4.614 19.961 1.00 88.25 293 PRO A C 1
ATOM 2249 O O . PRO A 1 293 ? -5.910 5.694 19.465 1.00 88.25 293 PRO A O 1
ATOM 2252 N N . LEU A 1 294 ? -5.264 3.547 19.223 1.00 88.31 294 LEU A N 1
ATOM 2253 C CA . LEU A 1 294 ? -5.249 3.546 17.759 1.00 88.31 294 LEU A CA 1
ATOM 2254 C C . LEU A 1 294 ? -6.651 3.797 17.203 1.00 88.31 294 LEU A C 1
ATOM 2256 O O . LEU A 1 294 ? -6.860 4.755 16.466 1.00 88.31 294 LEU A O 1
ATOM 2260 N N . ILE A 1 295 ? -7.638 3.016 17.646 1.00 90.00 295 ILE A N 1
ATOM 2261 C CA . ILE A 1 295 ? -9.040 3.170 17.237 1.00 90.00 295 ILE A CA 1
ATOM 2262 C C . ILE A 1 295 ? -9.566 4.558 17.614 1.00 90.00 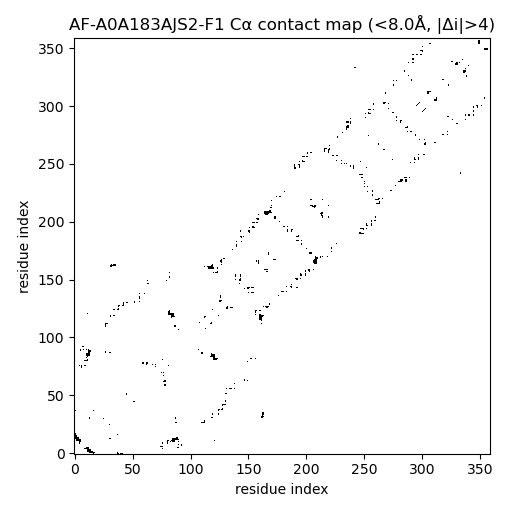295 ILE A C 1
ATOM 2264 O O . ILE A 1 295 ? -10.213 5.223 16.804 1.00 90.00 295 ILE A O 1
ATOM 2268 N N . ALA A 1 296 ? -9.277 5.027 18.830 1.00 87.25 296 ALA A N 1
ATOM 2269 C CA . ALA A 1 296 ? -9.707 6.343 19.285 1.00 87.25 296 ALA A CA 1
ATOM 2270 C C . ALA A 1 296 ? -9.115 7.457 18.414 1.00 87.25 296 ALA A C 1
ATOM 2272 O O . ALA A 1 296 ? -9.851 8.350 17.997 1.00 87.25 296 ALA A O 1
ATOM 2273 N N . ARG A 1 297 ? -7.820 7.390 18.085 1.00 86.62 297 ARG A N 1
ATOM 2274 C CA . ARG A 1 297 ? -7.163 8.325 17.164 1.00 86.62 297 ARG A CA 1
ATOM 2275 C C . ARG A 1 297 ? -7.819 8.295 15.783 1.00 86.62 297 ARG A C 1
ATOM 2277 O O . ARG A 1 297 ? -8.202 9.344 15.262 1.00 86.62 297 ARG A O 1
ATOM 2284 N N . SER A 1 298 ? -7.990 7.104 15.222 1.00 83.75 298 SER A N 1
ATOM 2285 C CA . SER A 1 298 ? -8.612 6.873 13.919 1.00 83.75 298 SER A CA 1
ATOM 2286 C C . SER A 1 298 ? -10.019 7.457 13.827 1.00 83.75 298 SER A C 1
ATOM 2288 O O . SER A 1 298 ? -10.360 8.080 12.829 1.00 83.75 298 SER A O 1
ATOM 2290 N N . VAL A 1 299 ? -10.829 7.321 14.878 1.00 82.75 299 VAL A N 1
ATOM 2291 C CA . VAL A 1 299 ? -12.219 7.796 14.880 1.00 82.75 299 VAL A CA 1
ATOM 2292 C C . VAL A 1 299 ? -12.337 9.282 15.234 1.00 82.75 299 VAL A C 1
ATOM 2294 O O . VAL A 1 299 ? -13.151 9.984 14.641 1.00 82.75 299 VAL A O 1
ATOM 2297 N N . LEU A 1 300 ? -11.562 9.778 16.202 1.00 79.75 300 LEU A N 1
ATOM 2298 C CA . LEU A 1 300 ? -11.712 11.143 16.727 1.00 79.75 300 LEU A CA 1
ATOM 2299 C C . LEU A 1 300 ? -10.945 12.202 15.933 1.00 79.75 300 LEU A C 1
ATOM 2301 O O . LEU A 1 300 ? -11.366 13.359 15.910 1.00 79.75 300 LEU A O 1
ATOM 2305 N N . ILE A 1 301 ? -9.807 11.826 15.346 1.00 77.31 301 ILE A N 1
ATOM 2306 C CA . ILE A 1 301 ? -8.905 12.751 14.648 1.00 77.31 301 ILE A CA 1
ATOM 2307 C C . ILE A 1 301 ? -9.008 12.552 13.137 1.00 77.31 301 ILE A C 1
ATOM 2309 O O . ILE A 1 301 ? -9.157 13.527 12.407 1.00 77.31 301 ILE A O 1
ATOM 2313 N N . HIS A 1 302 ? -8.959 11.300 12.676 1.00 71.88 302 HIS A N 1
ATOM 2314 C CA . HIS A 1 302 ? -9.004 10.965 11.247 1.00 71.88 302 HIS A CA 1
ATOM 2315 C C . HIS A 1 302 ? -10.416 10.632 10.735 1.00 71.88 302 HIS A C 1
ATOM 2317 O O . HIS A 1 302 ? -10.614 10.468 9.534 1.00 71.88 302 HIS A O 1
ATOM 2323 N N . GLY A 1 303 ? -11.405 10.543 11.629 1.00 66.50 303 GLY A N 1
ATOM 2324 C CA . GLY A 1 303 ? -12.779 10.195 11.280 1.00 66.50 303 GLY A CA 1
ATOM 2325 C C . GLY A 1 303 ? -13.545 11.327 10.583 1.00 66.50 303 GLY A C 1
ATOM 2326 O O . GLY A 1 303 ? -13.104 12.480 10.562 1.00 66.50 303 GLY A O 1
ATOM 2327 N N . PRO A 1 304 ? -14.728 11.024 10.017 1.00 64.88 304 PRO A N 1
ATOM 2328 C CA . PRO A 1 304 ? -15.539 12.017 9.325 1.00 64.88 304 PRO A CA 1
ATOM 2329 C C . PRO A 1 304 ? -15.986 13.131 10.279 1.00 64.88 304 PRO A C 1
ATOM 2331 O O . PRO A 1 304 ? -16.400 12.873 11.409 1.00 64.88 304 PRO A O 1
ATOM 2334 N N . ALA A 1 305 ? -15.972 14.377 9.800 1.00 66.50 305 ALA A N 1
ATOM 2335 C CA . ALA A 1 305 ? -16.485 15.514 10.557 1.00 66.50 305 ALA A CA 1
ATOM 2336 C C . ALA A 1 305 ? -18.000 15.355 10.790 1.00 66.50 305 ALA A C 1
ATOM 2338 O O . ALA A 1 305 ? -18.818 15.563 9.889 1.00 66.50 305 ALA A O 1
ATOM 2339 N N . VAL A 1 306 ? -18.389 14.969 12.005 1.00 64.38 306 VAL A N 1
ATOM 2340 C CA . VAL A 1 306 ? -19.798 14.801 12.370 1.00 64.38 306 VAL A CA 1
ATOM 2341 C C . VAL A 1 306 ? -20.381 16.156 12.769 1.00 64.38 306 VAL A C 1
ATOM 2343 O O . VAL A 1 306 ? -19.966 16.756 13.753 1.00 64.38 306 VAL A O 1
ATOM 2346 N N . SER A 1 307 ? -21.369 16.637 12.012 1.00 62.50 307 SER A N 1
ATOM 2347 C CA . SER A 1 307 ? -22.132 17.847 12.352 1.00 62.50 307 SER A CA 1
ATOM 2348 C C . SER A 1 307 ? -22.874 17.701 13.690 1.00 62.50 307 SER A C 1
ATOM 2350 O O . SER A 1 307 ? -23.484 16.661 13.935 1.00 62.50 307 SER A O 1
ATOM 2352 N N . ARG A 1 308 ? -22.936 18.778 14.495 1.00 59.91 308 ARG A N 1
ATOM 2353 C CA . ARG A 1 308 ? -23.759 18.884 15.727 1.00 59.91 308 ARG A CA 1
ATOM 2354 C C . ARG A 1 308 ? -25.215 18.450 15.569 1.00 59.91 308 ARG A C 1
ATOM 2356 O O . ARG A 1 308 ? -25.824 18.023 16.536 1.00 59.91 308 ARG A O 1
ATOM 2363 N N . GLN A 1 309 ? -25.796 18.606 14.383 1.00 58.97 309 GLN A N 1
ATOM 2364 C CA . GLN A 1 309 ? -27.202 18.266 14.133 1.00 58.97 309 GLN A CA 1
ATOM 2365 C C . GLN A 1 309 ? -27.381 16.825 13.630 1.00 58.97 309 GLN A C 1
ATOM 2367 O O . GLN A 1 309 ? -28.494 16.412 13.313 1.00 58.97 309 GLN A O 1
ATOM 2372 N N . SER A 1 310 ? -26.291 16.064 13.512 1.00 72.44 310 SER A N 1
ATOM 2373 C CA . SER A 1 310 ? -26.316 14.692 13.021 1.00 72.44 310 SER A CA 1
ATOM 2374 C C . SER A 1 310 ? -26.792 13.725 14.099 1.00 72.44 310 SER A C 1
ATOM 2376 O O . SER A 1 310 ? -26.296 13.733 15.224 1.00 72.44 310 SER A O 1
ATOM 2378 N N . THR A 1 311 ? -27.661 12.789 13.719 1.00 76.38 311 THR A N 1
ATOM 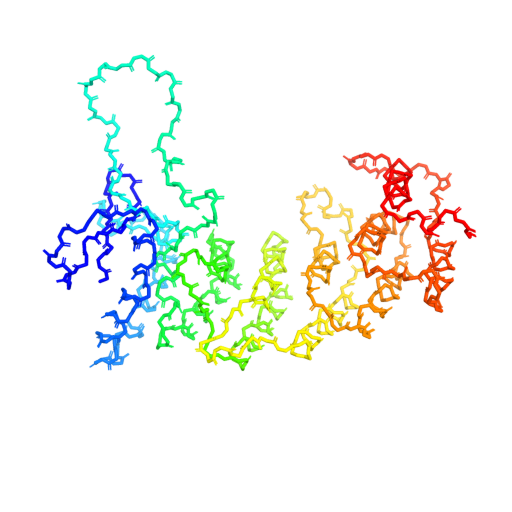2379 C CA . THR A 1 311 ? -28.044 11.636 14.552 1.00 76.38 311 THR A CA 1
ATOM 2380 C C . THR A 1 311 ? -26.872 10.704 14.873 1.00 76.38 311 THR A C 1
ATOM 2382 O O . THR A 1 311 ? -27.001 9.819 15.719 1.00 76.38 311 THR A O 1
ATOM 2385 N N . GLU A 1 312 ? -25.732 10.885 14.206 1.00 74.25 312 GLU A N 1
ATOM 2386 C CA . GLU A 1 312 ? -24.532 10.065 14.376 1.00 74.25 312 GLU A CA 1
ATOM 2387 C C . GLU A 1 312 ? -23.642 10.534 15.533 1.00 74.25 312 GLU A C 1
ATOM 2389 O O . GLU A 1 312 ? -22.924 9.716 16.109 1.00 74.25 312 GLU A O 1
ATOM 2394 N N . LEU A 1 313 ? -23.724 11.808 15.940 1.00 76.38 313 LEU A N 1
ATOM 2395 C CA . LEU A 1 313 ? -22.914 12.339 17.043 1.00 76.38 313 LEU A CA 1
ATOM 2396 C C . LEU A 1 313 ? -23.266 11.672 18.390 1.00 76.38 313 LEU A C 1
ATOM 2398 O O . LEU A 1 313 ? -22.357 11.137 19.032 1.00 76.38 313 LEU A O 1
ATOM 2402 N N . PRO A 1 314 ? -24.552 11.550 18.785 1.00 80.31 314 PRO A N 1
ATOM 2403 C CA . PRO A 1 314 ? -24.916 10.837 20.010 1.00 80.31 314 PRO A CA 1
ATOM 2404 C C . PRO A 1 314 ? -24.537 9.350 19.981 1.00 80.31 314 PRO A C 1
ATOM 2406 O O . PRO A 1 314 ? -24.174 8.779 21.012 1.00 80.31 314 PRO A O 1
ATOM 2409 N N . LYS A 1 315 ? -24.593 8.704 18.805 1.00 81.56 315 LYS A N 1
ATOM 2410 C CA . LYS A 1 315 ? -24.167 7.303 18.642 1.00 81.56 315 LYS A CA 1
ATOM 2411 C C . LYS A 1 315 ? -22.666 7.162 18.874 1.00 81.56 315 LYS A C 1
ATOM 2413 O O . LYS A 1 315 ? -22.253 6.280 19.624 1.00 81.56 315 LYS A O 1
ATOM 2418 N N . LEU A 1 316 ? -21.863 8.049 18.285 1.00 79.62 316 LEU A N 1
ATOM 2419 C CA . LEU A 1 316 ? -20.418 8.080 18.483 1.00 79.62 316 LEU A CA 1
ATOM 2420 C C . LEU A 1 316 ? -20.057 8.318 19.957 1.00 79.62 316 LEU A C 1
ATOM 2422 O O . LEU A 1 316 ? -19.267 7.561 20.516 1.00 79.62 316 LEU A O 1
ATOM 2426 N N . ILE A 1 317 ? -20.690 9.292 20.618 1.00 80.56 317 ILE A N 1
ATOM 2427 C CA . ILE A 1 317 ? -20.476 9.564 22.050 1.00 80.56 317 ILE A CA 1
ATOM 2428 C C . ILE A 1 317 ? -20.836 8.344 22.900 1.00 80.56 317 ILE A C 1
ATOM 2430 O O . ILE A 1 317 ? -20.076 7.960 23.789 1.00 80.56 317 ILE A O 1
ATOM 2434 N N . ARG A 1 318 ? -21.970 7.689 22.623 1.00 85.31 318 ARG A N 1
ATOM 2435 C CA . ARG A 1 318 ? -22.368 6.468 23.334 1.00 85.31 318 ARG A CA 1
ATOM 2436 C C . ARG A 1 318 ? -21.324 5.359 23.181 1.00 85.31 318 ARG A C 1
ATOM 2438 O O . ARG A 1 318 ? -21.029 4.681 24.164 1.00 85.31 318 ARG A O 1
ATOM 2445 N N . ARG A 1 319 ? -20.753 5.180 21.986 1.00 83.38 319 ARG A N 1
ATOM 2446 C CA . ARG A 1 319 ? -19.688 4.193 21.734 1.00 83.38 319 ARG A CA 1
ATOM 2447 C C . ARG A 1 319 ? -18.424 4.539 22.502 1.00 83.38 319 ARG A C 1
ATOM 2449 O O . ARG A 1 319 ? -17.938 3.695 23.245 1.00 83.38 319 ARG A O 1
ATOM 2456 N N . LEU A 1 320 ? -17.962 5.784 22.416 1.00 83.88 320 LEU A N 1
ATOM 2457 C CA . LEU A 1 320 ? -16.814 6.256 23.189 1.00 83.88 320 LEU A CA 1
ATOM 2458 C C . LEU A 1 320 ? -17.028 5.998 24.682 1.00 83.88 320 LEU A C 1
ATOM 2460 O O . LEU A 1 320 ? -16.191 5.375 25.309 1.00 83.88 320 LEU A O 1
ATOM 2464 N N . ARG A 1 321 ? -18.190 6.336 25.248 1.00 85.19 321 ARG A N 1
ATOM 2465 C CA . ARG A 1 321 ? -18.494 6.030 26.660 1.00 85.19 321 ARG A CA 1
ATOM 2466 C C . ARG A 1 321 ? -18.503 4.527 26.976 1.00 85.19 321 ARG A C 1
ATOM 2468 O O . ARG A 1 321 ? -18.229 4.146 28.108 1.00 85.19 321 ARG A O 1
ATOM 2475 N N . THR A 1 322 ? -18.827 3.678 26.002 1.00 88.44 322 THR A N 1
ATOM 2476 C CA . THR A 1 322 ? -18.886 2.217 26.174 1.00 88.44 322 THR A CA 1
ATOM 2477 C C . THR A 1 322 ? -17.495 1.577 26.140 1.00 88.44 322 THR A C 1
ATOM 2479 O O . THR A 1 322 ? -17.211 0.711 26.967 1.00 88.44 322 THR A O 1
ATOM 2482 N N . TYR A 1 323 ? -16.633 2.007 25.216 1.00 87.56 323 TYR A N 1
ATOM 2483 C CA . TYR A 1 323 ? -15.325 1.393 24.951 1.00 87.56 323 TYR A CA 1
ATOM 2484 C C . TYR A 1 323 ? -14.139 2.162 25.540 1.00 87.56 323 TYR A C 1
ATOM 2486 O O . TYR A 1 323 ? -13.075 1.604 25.762 1.00 87.56 323 TYR A O 1
ATOM 2494 N N . PHE A 1 324 ? -14.277 3.450 25.821 1.00 86.19 324 PHE A N 1
ATOM 2495 C CA . PHE A 1 324 ? -13.185 4.260 26.348 1.00 86.19 324 PHE A CA 1
ATOM 2496 C C . PHE A 1 324 ? -13.104 4.105 27.871 1.00 86.19 324 PHE A C 1
ATOM 2498 O O . PHE A 1 324 ? -13.566 4.951 28.638 1.00 86.19 324 PHE A O 1
ATOM 2505 N N . LYS A 1 325 ? -12.560 2.971 28.319 1.00 85.25 325 LYS A N 1
ATOM 2506 C CA . LYS A 1 325 ? -12.415 2.631 29.740 1.00 85.25 325 LYS A CA 1
ATOM 2507 C C . LYS A 1 325 ? -10.967 2.771 30.166 1.00 85.25 325 LYS A C 1
ATOM 2509 O O . LYS A 1 325 ? -10.120 2.085 29.617 1.00 85.25 325 LYS A O 1
ATOM 2514 N N . PHE A 1 326 ? -10.684 3.580 31.182 1.00 84.06 326 PHE A N 1
ATOM 2515 C CA . PHE A 1 326 ? -9.340 3.637 31.757 1.00 84.06 326 PHE A CA 1
ATOM 2516 C C . PHE A 1 326 ? -8.984 2.319 32.464 1.00 84.06 326 PHE A C 1
ATOM 2518 O O . PHE A 1 326 ? -9.862 1.714 33.091 1.00 84.06 326 PHE A O 1
ATOM 2525 N N . PRO A 1 327 ? -7.727 1.860 32.357 1.00 82.19 327 PRO A N 1
ATOM 2526 C CA . PRO A 1 327 ? -7.276 0.662 33.047 1.00 82.19 327 PRO A CA 1
ATOM 2527 C C . PRO A 1 327 ? -7.358 0.858 34.566 1.00 82.19 327 PRO A C 1
ATOM 2529 O O . PRO A 1 327 ? -7.014 1.908 35.102 1.00 82.19 327 PRO A O 1
ATOM 2532 N N . GLN A 1 328 ? -7.853 -0.160 35.271 1.00 76.94 328 GLN A N 1
ATOM 2533 C CA . GLN A 1 328 ? -7.934 -0.146 36.741 1.00 76.94 328 GLN A CA 1
ATOM 2534 C C . GLN A 1 328 ? -6.585 -0.461 37.396 1.00 76.94 328 GLN A C 1
ATOM 2536 O O . GLN A 1 328 ? -6.346 -0.105 38.548 1.00 76.94 328 GLN A O 1
ATOM 2541 N N . THR A 1 329 ? -5.712 -1.139 36.656 1.00 75.12 329 THR A N 1
ATOM 2542 C CA . THR A 1 329 ? -4.353 -1.498 37.051 1.00 75.12 329 THR A CA 1
ATOM 2543 C C . THR A 1 329 ? -3.386 -1.018 35.978 1.00 75.12 329 THR A C 1
ATOM 2545 O O . THR A 1 329 ? -3.701 -1.185 34.799 1.00 75.12 329 THR A O 1
ATOM 2548 N N . PRO A 1 330 ? -2.215 -0.482 36.351 1.00 71.69 330 PRO A N 1
ATOM 2549 C CA . PRO A 1 330 ? -1.251 0.023 35.383 1.00 71.69 330 PRO A CA 1
ATOM 2550 C C . PRO A 1 330 ? -0.806 -1.095 34.438 1.00 71.69 330 PRO A C 1
ATOM 2552 O O . PRO A 1 330 ? -0.396 -2.172 34.880 1.00 71.69 330 PRO A O 1
ATOM 2555 N N . ILE A 1 331 ? -0.895 -0.827 33.139 1.00 72.50 331 ILE A N 1
ATOM 2556 C CA . ILE A 1 331 ? -0.514 -1.766 32.083 1.00 72.50 331 ILE A CA 1
ATOM 2557 C C . ILE A 1 331 ? 0.942 -1.525 31.732 1.00 72.50 331 ILE A C 1
ATOM 2559 O O . ILE A 1 331 ? 1.367 -0.385 31.530 1.00 72.50 331 ILE A O 1
ATOM 2563 N N . LYS A 1 332 ? 1.721 -2.604 31.665 1.00 64.88 332 LYS A N 1
ATOM 2564 C CA . LYS A 1 332 ? 3.103 -2.522 31.201 1.00 64.88 332 LYS A CA 1
ATOM 2565 C C . LYS A 1 332 ? 3.079 -2.247 29.702 1.00 64.88 332 LYS A C 1
ATOM 2567 O O . LYS A 1 332 ? 2.757 -3.130 28.923 1.00 64.88 332 LYS A O 1
ATOM 2572 N N . SER A 1 333 ? 3.421 -1.026 29.317 1.00 62.59 333 SER A N 1
ATOM 2573 C CA . SER A 1 333 ? 3.636 -0.651 27.922 1.00 62.59 333 SER A CA 1
ATOM 2574 C C . SER A 1 333 ? 5.099 -0.262 27.719 1.00 62.59 333 SER A C 1
ATOM 2576 O O . SER A 1 333 ? 5.776 0.161 28.657 1.00 62.59 333 SER A O 1
ATOM 2578 N N . SER A 1 334 ? 5.608 -0.436 26.500 1.00 57.38 334 SER A N 1
ATOM 2579 C CA . SER A 1 334 ? 6.971 -0.045 26.122 1.00 57.38 334 SER A CA 1
ATOM 2580 C C . SER A 1 334 ? 7.125 1.462 25.861 1.00 57.38 334 SER A C 1
ATOM 2582 O O . SER A 1 334 ? 8.207 1.895 25.475 1.00 57.38 334 SER A O 1
ATOM 2584 N N . GLY A 1 335 ? 6.058 2.252 26.034 1.00 64.69 335 GLY A N 1
ATOM 2585 C CA . GLY A 1 335 ? 5.994 3.678 25.707 1.00 64.69 335 GLY A CA 1
ATOM 2586 C C . GLY A 1 335 ? 5.253 4.492 26.768 1.00 64.69 335 GLY A C 1
ATOM 2587 O O . GLY A 1 335 ? 5.265 4.142 27.949 1.00 64.69 335 GLY A O 1
ATOM 2588 N N . ASP A 1 336 ? 4.625 5.592 26.346 1.00 69.69 336 ASP A N 1
ATOM 2589 C CA . ASP A 1 336 ? 3.832 6.432 27.244 1.00 69.69 336 ASP A CA 1
ATOM 2590 C C . ASP A 1 336 ? 2.691 5.628 27.895 1.00 69.69 336 ASP A C 1
ATOM 2592 O O . ASP A 1 336 ? 2.075 4.781 27.240 1.00 69.69 336 ASP A O 1
ATOM 2596 N N . PRO A 1 337 ? 2.373 5.887 29.178 1.00 79.56 337 PRO A N 1
ATOM 2597 C CA . PRO A 1 337 ? 1.297 5.188 29.863 1.00 79.56 337 PRO A CA 1
ATOM 2598 C C . PRO A 1 337 ? -0.017 5.400 29.112 1.00 79.56 337 PRO A C 1
ATOM 2600 O O . PRO A 1 337 ? -0.362 6.535 28.771 1.00 79.56 337 PRO A O 1
ATOM 2603 N N . VAL A 1 338 ? -0.763 4.319 28.886 1.00 80.88 338 VAL A N 1
ATOM 2604 C CA . VAL A 1 338 ? -1.999 4.312 28.088 1.00 80.88 338 VAL A CA 1
ATOM 2605 C C . VAL A 1 338 ? -2.974 5.399 28.547 1.00 80.88 338 VAL A C 1
ATOM 2607 O O . VAL A 1 338 ? -3.594 6.070 27.726 1.00 80.88 338 VAL A O 1
ATOM 2610 N N . GLU A 1 339 ? -3.073 5.639 29.854 1.00 82.12 339 GLU A N 1
ATOM 2611 C CA . GLU A 1 339 ? -3.904 6.686 30.445 1.00 82.12 339 GLU A CA 1
ATOM 2612 C C . GLU A 1 339 ? -3.530 8.079 29.926 1.00 82.12 339 GLU A C 1
ATOM 2614 O O . GLU A 1 339 ? -4.412 8.867 29.585 1.00 82.12 339 GLU A O 1
ATOM 2619 N N . SER A 1 340 ? -2.232 8.373 29.830 1.00 84.06 340 SER A N 1
ATOM 2620 C CA . SER A 1 340 ? -1.730 9.651 29.320 1.00 84.06 340 SER A CA 1
ATOM 2621 C C . SER A 1 340 ? -2.038 9.825 27.835 1.00 84.06 340 SER A C 1
ATOM 2623 O O . SER A 1 340 ? -2.577 10.863 27.450 1.00 84.06 340 SER A O 1
ATOM 2625 N N . THR A 1 341 ? -1.815 8.789 27.020 1.00 84.75 341 THR A N 1
ATOM 2626 C CA . THR A 1 341 ? -2.137 8.795 25.588 1.00 84.75 341 THR A CA 1
ATOM 2627 C C . THR A 1 341 ? -3.630 9.004 25.354 1.00 84.75 341 THR A C 1
ATOM 2629 O O . THR A 1 341 ? -4.021 9.823 24.527 1.00 84.75 341 THR A O 1
ATOM 2632 N N . LEU A 1 342 ? -4.483 8.309 26.110 1.00 85.06 342 LEU A N 1
ATOM 2633 C CA . LEU A 1 342 ? -5.935 8.452 26.030 1.00 85.06 342 LEU A CA 1
ATOM 2634 C C . LEU A 1 342 ? -6.395 9.866 26.423 1.00 85.06 342 LEU A C 1
ATOM 2636 O O . LEU A 1 342 ? -7.222 10.459 25.728 1.00 85.06 342 LEU A O 1
ATOM 2640 N N . VAL A 1 343 ? -5.849 10.435 27.502 1.00 85.81 343 VAL A N 1
ATOM 2641 C CA . VAL A 1 343 ? -6.160 11.814 27.917 1.00 85.81 343 VAL A CA 1
ATOM 2642 C C . VAL A 1 343 ? -5.722 12.823 26.857 1.00 85.81 343 VAL A C 1
ATOM 2644 O O . VAL A 1 343 ? -6.477 13.750 26.554 1.00 85.81 343 VAL A O 1
ATOM 2647 N N . GLU A 1 344 ? -4.539 12.649 26.271 1.00 86.56 344 GLU A N 1
ATOM 2648 C CA . GLU A 1 344 ? -4.044 13.547 25.229 1.00 86.56 344 GLU A CA 1
ATOM 2649 C C . GLU A 1 344 ? -4.879 13.440 23.949 1.00 86.56 344 GLU A C 1
ATOM 2651 O O . GLU A 1 344 ? -5.259 14.460 23.381 1.00 86.56 344 GLU A O 1
ATOM 2656 N N . LEU A 1 345 ? -5.270 12.228 23.541 1.00 85.06 345 LEU A N 1
ATOM 2657 C CA . LEU A 1 345 ? -6.174 12.027 22.406 1.00 85.06 345 LEU A CA 1
ATOM 2658 C C . LEU A 1 345 ? -7.512 12.736 22.613 1.00 85.06 345 LEU A C 1
ATOM 2660 O O . LEU A 1 345 ? -7.994 13.399 21.697 1.00 85.06 345 LEU A O 1
ATOM 2664 N N . LEU A 1 346 ? -8.094 12.655 23.814 1.00 83.00 346 LEU A N 1
ATOM 2665 C CA . LEU A 1 346 ? -9.312 13.398 24.140 1.00 83.00 346 LEU A CA 1
ATOM 2666 C C . LEU A 1 346 ? -9.077 14.909 24.090 1.00 83.00 346 LEU A C 1
ATOM 2668 O O . LEU A 1 346 ? -9.885 15.632 23.514 1.00 83.00 346 LEU A O 1
ATOM 2672 N N . ARG A 1 347 ? -7.967 15.399 24.653 1.00 84.56 347 ARG A N 1
ATOM 2673 C CA . ARG A 1 347 ? -7.611 16.824 24.621 1.00 84.56 347 ARG A CA 1
ATOM 2674 C C . ARG A 1 347 ? -7.512 17.337 23.186 1.00 84.56 347 ARG A C 1
ATOM 2676 O O . ARG A 1 347 ? -8.144 18.341 22.862 1.00 84.56 347 ARG A O 1
ATOM 2683 N N . VAL A 1 348 ? -6.763 16.638 22.337 1.00 82.94 348 VAL A N 1
ATOM 2684 C CA . VAL A 1 348 ? -6.605 16.954 20.913 1.00 82.94 348 VAL A CA 1
ATOM 2685 C C . VAL A 1 348 ? -7.962 16.900 20.212 1.00 82.94 348 VAL A C 1
ATOM 2687 O O . VAL A 1 348 ? -8.354 17.862 19.552 1.00 82.94 348 VAL A O 1
ATOM 2690 N N . ALA A 1 349 ? -8.736 15.834 20.424 1.00 77.31 349 ALA A N 1
ATOM 2691 C CA . ALA A 1 349 ? -10.070 15.700 19.851 1.00 77.31 349 ALA A CA 1
ATOM 2692 C C . ALA A 1 349 ? -10.984 16.871 20.239 1.00 77.31 349 ALA A C 1
ATOM 2694 O O . ALA A 1 349 ? -11.654 17.421 19.373 1.00 77.31 349 ALA A O 1
ATOM 2695 N N . PHE A 1 350 ? -10.987 17.319 21.497 1.00 75.38 350 PHE A N 1
ATOM 2696 C CA . PHE A 1 350 ? -11.792 18.467 21.931 1.00 75.38 350 PHE A CA 1
ATOM 2697 C C . PHE A 1 350 ? -11.296 19.806 21.375 1.00 75.38 350 PHE A C 1
ATOM 2699 O O . PHE A 1 350 ? -12.111 20.689 21.095 1.00 75.38 350 PHE A O 1
ATOM 2706 N N . GLN A 1 351 ? -9.983 19.968 21.187 1.00 74.88 351 GLN A N 1
ATOM 2707 C CA . GLN A 1 351 ? -9.417 21.163 20.557 1.00 74.88 351 GLN A CA 1
ATOM 2708 C C . GLN A 1 351 ? -9.858 21.290 19.095 1.00 74.88 351 GLN A C 1
ATOM 2710 O O . GLN A 1 351 ? -10.306 22.364 18.688 1.00 74.88 351 GLN A O 1
ATOM 2715 N N . PHE A 1 352 ? -9.783 20.197 18.329 1.00 67.19 352 PHE A N 1
ATOM 2716 C CA . PHE A 1 352 ? -10.167 20.178 16.914 1.00 67.19 352 PHE A CA 1
ATOM 2717 C C . PHE A 1 352 ? -11.686 20.090 16.710 1.00 67.19 352 PHE A C 1
ATOM 2719 O O . PHE A 1 352 ? -12.227 20.709 15.797 1.00 67.19 352 PHE A O 1
ATOM 2726 N N . ASN A 1 353 ? -12.399 19.411 17.611 1.00 65.69 353 ASN A N 1
ATOM 2727 C CA . ASN A 1 353 ? -13.844 19.220 17.574 1.00 65.69 353 ASN A CA 1
ATOM 2728 C C . ASN A 1 353 ? -14.508 19.817 18.823 1.00 65.69 353 ASN A C 1
ATOM 2730 O O . ASN A 1 353 ? -15.086 19.105 19.646 1.00 65.69 353 ASN A O 1
ATOM 2734 N N . ARG A 1 354 ? -14.555 21.158 18.909 1.00 61.50 354 ARG A N 1
ATOM 2735 C CA . ARG A 1 354 ? -15.325 21.916 19.933 1.00 61.50 354 ARG A CA 1
ATOM 2736 C C . ARG A 1 354 ? -16.815 21.537 20.014 1.00 61.50 354 ARG A C 1
ATOM 2738 O O . ARG A 1 354 ? -17.556 22.023 20.866 1.00 61.50 354 ARG A O 1
ATOM 2745 N N . GLN A 1 355 ? -17.304 20.726 19.081 1.00 58.94 355 GLN A N 1
ATOM 2746 C CA . GLN A 1 355 ? -18.655 20.182 19.072 1.00 58.94 355 GLN A CA 1
ATOM 2747 C C . GLN A 1 355 ? -18.846 19.058 20.100 1.00 58.94 355 GLN A C 1
ATOM 2749 O O . GLN A 1 355 ? -19.929 18.975 20.664 1.00 58.94 355 GLN A O 1
ATOM 2754 N N . LEU A 1 356 ? -17.793 18.296 20.414 1.00 58.59 356 LE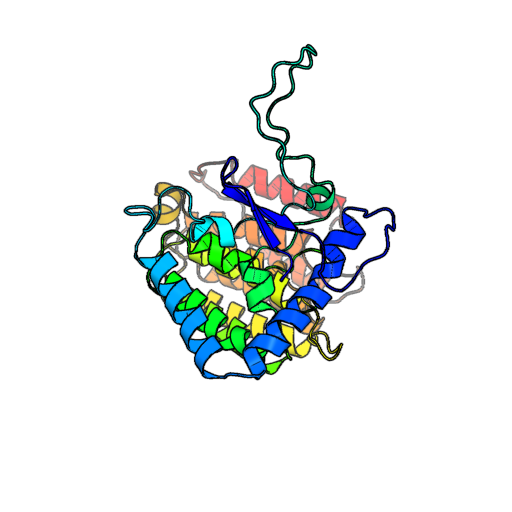U A N 1
ATOM 2755 C CA . LEU A 1 356 ? -17.811 17.207 21.397 1.00 58.59 356 LEU A CA 1
ATOM 2756 C C . LEU A 1 356 ? -17.829 17.693 22.858 1.00 58.59 356 LEU A C 1
ATOM 2758 O O . LEU A 1 356 ? -18.092 16.902 23.750 1.00 58.59 356 LEU A O 1
ATOM 2762 N N . MET A 1 357 ? -17.531 18.972 23.121 1.00 58.09 357 MET A N 1
ATOM 2763 C CA . MET A 1 357 ? -17.431 19.519 24.486 1.00 58.09 357 MET A CA 1
ATOM 2764 C C . MET A 1 357 ? -18.779 19.867 25.141 1.00 58.09 357 MET A C 1
ATOM 2766 O O . MET A 1 357 ? -18.810 20.135 26.339 1.00 58.09 357 MET A O 1
ATOM 2770 N N . ASN A 1 358 ? -19.868 19.934 24.369 1.00 54.12 358 ASN A N 1
ATOM 2771 C CA . ASN A 1 358 ? -21.149 20.492 24.821 1.00 54.12 358 ASN A CA 1
ATOM 2772 C C . ASN A 1 358 ? -22.242 19.427 25.085 1.00 54.12 358 ASN A C 1
ATOM 2774 O O . ASN A 1 358 ? -23.373 19.811 25.384 1.00 54.12 358 ASN A O 1
ATOM 2778 N N . GLU A 1 359 ? -21.916 18.132 24.978 1.00 48.28 359 GLU A N 1
ATOM 2779 C CA . GLU A 1 359 ? -22.772 16.951 25.247 1.00 48.28 359 GLU A CA 1
ATOM 2780 C C . GLU A 1 359 ? -22.035 15.925 26.129 1.00 48.28 359 GLU A C 1
ATOM 2782 O O . GLU A 1 359 ? -22.698 15.123 26.843 1.00 48.28 359 GLU A O 1
#

Organism: NCBI:txid27848

Mean predicted aligned error: 10.57 Å

Nearest PDB structures (foldseek):
  3dad-assembly2_B  TM=3.028E-01  e=6.264E-01  Homo sapiens
  1oyz-assembly1_A  TM=4.883E-01  e=4.481E+00  Escherichia coli
  3qtm-assembly2_B  TM=3.327E-01  e=3.276E+00  Schizosaccharomyces pombe
  6xt4-assembly1_A  TM=3.144E-01  e=3.918E+00  synthetic construct
  6twz-assembly1_A  TM=2.103E-01  e=1.602E+00  Homo sapiens